Protein AF-0000000087420826 (afdb_homodimer)

Foldseek 3Di:
DQVQLVVQLVLLCQLVLLVVDDSVLSSLQSVQKGKDKDAAFDWPDAAFDDDQKKKAWSAAKKWWWAQDPPPGTDTLDIDGRSAMDDPVNQVPPDGHHTIIGGHHTTMIIIGGNVSQNVSCVVPVVSVVSNVVSVVVRVVVSVVVNVVVVVVVVVVVDDD/DLVQLVVQLVLLCQLVLLVVDDSVLSSLQSVQKGKDKDAAFDWPDAAQDFDQKKKAWSAAKKWWWAQDPPPGTDTLDIDGRSAMPDPVNQVPRDGHHTIIGGHHTTMIIIGGNVSQNVSCVVPVVSVVSNVVSVVVRVVVSVVVNVVVVVVVVVVVDDD

Nearest PDB structures (foldseek):
  3gyd-assembly1_A  TM=9.155E-01  e=2.285E-10  Methylobacillus flagellatus KT
  4cyd-assembly2_A  TM=8.814E-01  e=4.624E-10  Corynebacterium glutamicum
  2pqq-assembly1_D  TM=8.130E-01  e=1.606E-10  Streptomyces coelicolor A3(2)
  4cyd-assembly1_D  TM=8.774E-01  e=6.579E-10  Corynebacterium glutamicum
  3d0s-assembly1_B  TM=7.862E-01  e=1.787E-09  Mycobacterium tuberculosis

Radius of gyration: 20.63 Å; Cα contacts (8 Å, |Δi|>4): 659; chains: 2; bounding box: 59×61×41 Å

pLDDT: mean 89.77, std 10.67, range [42.19, 98.56]

Structure (mmCIF, N/CA/C/O backbone):
data_AF-0000000087420826-model_v1
#
loop_
_entity.id
_entity.type
_entity.pdbx_description
1 polymer 'Transcriptional activator FtrB'
#
loop_
_atom_site.group_PDB
_atom_site.id
_atom_site.type_symbol
_atom_site.label_atom_id
_atom_site.label_alt_id
_atom_site.label_comp_id
_atom_site.label_asym_id
_atom_site.label_entity_id
_atom_site.label_seq_id
_atom_site.pdbx_PDB_ins_code
_atom_site.Cartn_x
_atom_site.Cartn_y
_atom_site.Cartn_z
_atom_site.occupancy
_atom_site.B_iso_or_equiv
_atom_site.auth_seq_id
_atom_site.auth_comp_id
_atom_site.auth_asym_id
_atom_site.auth_atom_id
_atom_site.pdbx_PDB_model_num
ATOM 1 N N . MET A 1 1 ? 32.125 -0.023 -11.781 1 57.84 1 MET A N 1
ATOM 2 C CA . MET A 1 1 ? 30.781 -0.531 -11.961 1 57.84 1 MET A CA 1
ATOM 3 C C . MET A 1 1 ? 30.438 -1.579 -10.906 1 57.84 1 MET A C 1
ATOM 5 O O . MET A 1 1 ? 29.422 -1.478 -10.227 1 57.84 1 MET A O 1
ATOM 9 N N . ALA A 1 2 ? 31.422 -2.555 -10.828 1 63.84 2 ALA A N 1
ATOM 10 C CA . ALA A 1 2 ? 31.266 -3.619 -9.844 1 63.84 2 ALA A CA 1
ATOM 11 C C . ALA A 1 2 ? 31.359 -3.064 -8.422 1 63.84 2 ALA A C 1
ATOM 13 O O . ALA A 1 2 ? 30.578 -3.449 -7.547 1 63.84 2 ALA A O 1
ATOM 14 N N . ALA A 1 3 ? 32.25 -2.127 -8.227 1 71 3 ALA A N 1
ATOM 15 C CA . ALA A 1 3 ? 32.406 -1.553 -6.895 1 71 3 ALA A CA 1
ATOM 16 C C . ALA A 1 3 ? 31.203 -0.727 -6.48 1 71 3 ALA A C 1
ATOM 18 O O . ALA A 1 3 ? 30.781 -0.776 -5.324 1 71 3 ALA A O 1
ATOM 19 N N . GLN A 1 4 ? 30.641 0.02 -7.367 1 75.12 4 GLN A N 1
ATOM 20 C CA . GLN A 1 4 ? 29.469 0.831 -7.078 1 75.12 4 GLN A CA 1
ATOM 21 C C . GLN A 1 4 ? 28.266 -0.046 -6.746 1 75.12 4 GLN A C 1
ATOM 23 O O . GLN A 1 4 ? 27.484 0.278 -5.844 1 75.12 4 GLN A O 1
ATOM 28 N N . ASN A 1 5 ? 28.297 -1.146 -7.402 1 80.38 5 ASN A N 1
ATOM 29 C CA . ASN A 1 5 ? 27.188 -2.07 -7.164 1 80.38 5 ASN A CA 1
ATOM 30 C C . ASN A 1 5 ? 27.266 -2.682 -5.77 1 80.38 5 ASN A C 1
ATOM 32 O O . ASN A 1 5 ? 26.234 -2.848 -5.105 1 80.38 5 ASN A O 1
ATOM 36 N N . GLN A 1 6 ? 28.516 -2.934 -5.395 1 84.44 6 GLN A N 1
ATOM 37 C CA . GLN A 1 6 ? 28.688 -3.496 -4.059 1 84.44 6 GLN A CA 1
ATOM 38 C C . GLN A 1 6 ? 28.297 -2.482 -2.984 1 84.44 6 GLN A C 1
ATOM 40 O O . GLN A 1 6 ? 27.688 -2.84 -1.977 1 84.44 6 GLN A O 1
ATOM 45 N N . THR A 1 7 ? 28.734 -1.272 -3.297 1 91.44 7 THR A N 1
ATOM 46 C CA . THR A 1 7 ? 28.375 -0.227 -2.342 1 91.44 7 THR A CA 1
ATOM 47 C C . THR A 1 7 ? 26.859 -0.049 -2.268 1 91.44 7 THR A C 1
ATOM 49 O O . THR A 1 7 ? 26.297 0.05 -1.178 1 91.44 7 THR A O 1
ATOM 52 N N . ALA A 1 8 ? 26.25 -0.05 -3.432 1 94.12 8 ALA A N 1
ATOM 53 C CA . ALA A 1 8 ? 24.797 0.081 -3.459 1 94.12 8 ALA A CA 1
ATOM 54 C C . ALA A 1 8 ? 24.125 -1.086 -2.738 1 94.12 8 ALA A C 1
ATOM 56 O O . ALA A 1 8 ? 23.172 -0.892 -1.981 1 94.12 8 ALA A O 1
ATOM 57 N N . LEU A 1 9 ? 24.625 -2.254 -2.971 1 94.88 9 LEU A N 1
ATOM 58 C CA . LEU A 1 9 ? 24.078 -3.436 -2.311 1 94.88 9 LEU A CA 1
ATOM 59 C C . LEU A 1 9 ? 24.188 -3.309 -0.794 1 94.88 9 LEU A C 1
ATOM 61 O O . LEU A 1 9 ? 23.234 -3.578 -0.071 1 94.88 9 LEU A O 1
ATOM 65 N N . GLN A 1 10 ? 25.297 -2.912 -0.306 1 94.88 10 GLN A N 1
ATOM 66 C CA . GLN A 1 10 ? 25.531 -2.764 1.127 1 94.88 10 GLN A CA 1
ATOM 67 C C . GLN A 1 10 ? 24.609 -1.698 1.724 1 94.88 10 GLN A C 1
ATOM 69 O O . GLN A 1 10 ? 24.078 -1.876 2.82 1 94.88 10 GLN A O 1
ATOM 74 N N . LEU A 1 11 ? 24.438 -0.64 1.042 1 95.88 11 LEU A N 1
ATOM 75 C CA . LEU A 1 11 ? 23.578 0.442 1.522 1 95.88 11 LEU A CA 1
ATOM 76 C C . LEU A 1 11 ? 22.125 0.002 1.58 1 95.88 11 LEU A C 1
ATOM 78 O O . LEU A 1 11 ? 21.422 0.305 2.543 1 95.88 11 LEU A O 1
ATOM 82 N N . ILE A 1 12 ? 21.672 -0.699 0.544 1 95.75 12 ILE A N 1
ATOM 83 C CA . ILE A 1 12 ? 20.297 -1.201 0.544 1 95.75 12 ILE A CA 1
ATOM 84 C C . ILE A 1 12 ? 20.094 -2.143 1.729 1 95.75 12 ILE A C 1
ATOM 86 O O . ILE A 1 12 ? 19.094 -2.047 2.441 1 95.75 12 ILE A O 1
ATOM 90 N N . ARG A 1 13 ? 21.047 -2.984 1.974 1 93.88 13 ARG A N 1
ATOM 91 C CA . ARG A 1 13 ? 20.969 -3.914 3.098 1 93.88 13 ARG A CA 1
ATOM 92 C C . ARG A 1 13 ? 20.906 -3.166 4.426 1 93.88 13 ARG A C 1
ATOM 94 O O . ARG A 1 13 ? 20.188 -3.561 5.336 1 93.88 13 ARG A O 1
ATOM 101 N N . GLN A 1 14 ? 21.672 -2.123 4.508 1 93.31 14 GLN A N 1
ATOM 102 C CA . GLN A 1 14 ? 21.719 -1.309 5.715 1 93.31 14 GLN A CA 1
ATOM 103 C C . GLN A 1 14 ? 20.359 -0.704 6.02 1 93.31 14 GLN A C 1
ATOM 105 O O . GLN A 1 14 ? 19.984 -0.534 7.188 1 93.31 14 GLN A O 1
ATOM 110 N N . THR A 1 15 ? 19.562 -0.374 5.117 1 95.38 15 THR A N 1
ATOM 111 C CA . THR A 1 15 ? 18.266 0.258 5.301 1 95.38 15 THR A CA 1
ATOM 112 C C . THR A 1 15 ? 17.25 -0.735 5.875 1 95.38 15 THR A C 1
ATOM 114 O O . THR A 1 15 ? 16.266 -0.337 6.48 1 95.38 15 THR A O 1
ATOM 117 N N . GLY A 1 16 ? 17.438 -2.037 5.547 1 94.25 16 GLY A N 1
ATOM 118 C CA . GLY A 1 16 ? 16.516 -3.076 6 1 94.25 16 GLY A CA 1
ATOM 119 C C . GLY A 1 16 ? 15.266 -3.18 5.152 1 94.25 16 GLY A C 1
ATOM 120 O O . GLY A 1 16 ? 14.422 -4.047 5.387 1 94.25 16 GLY A O 1
ATOM 121 N N . PHE A 1 17 ? 15.102 -2.369 4.199 1 90.94 17 PHE A N 1
ATOM 122 C CA . PHE A 1 17 ? 13.875 -2.342 3.406 1 90.94 17 PHE A CA 1
ATOM 123 C C . PHE A 1 17 ? 13.703 -3.645 2.639 1 90.94 17 PHE A C 1
ATOM 125 O O . PHE A 1 17 ? 12.586 -4.16 2.529 1 90.94 17 PHE A O 1
ATOM 132 N N . LEU A 1 18 ? 14.781 -4.309 2.141 1 93.31 18 LEU A N 1
ATOM 133 C CA . LEU A 1 18 ? 14.719 -5.523 1.332 1 93.31 18 LEU A CA 1
ATOM 134 C C . LEU A 1 18 ? 15.453 -6.668 2.018 1 93.31 18 LEU A C 1
ATOM 136 O O . LEU A 1 18 ? 16.141 -7.453 1.36 1 93.31 18 LEU A O 1
ATOM 140 N N . ASP A 1 19 ? 15.219 -6.699 3.248 1 88.5 19 ASP A N 1
ATOM 141 C CA . ASP A 1 19 ? 15.945 -7.645 4.09 1 88.5 19 ASP A CA 1
ATOM 142 C C . ASP A 1 19 ? 15.609 -9.086 3.721 1 88.5 19 ASP A C 1
ATOM 144 O O . ASP A 1 19 ? 16.391 -10 3.996 1 88.5 19 ASP A O 1
ATOM 148 N N . ASP A 1 20 ? 14.555 -9.383 3.094 1 88 20 ASP A N 1
ATOM 149 C CA . ASP A 1 20 ? 14.109 -10.742 2.811 1 88 20 ASP A CA 1
ATOM 150 C C . ASP A 1 20 ? 14.695 -11.242 1.491 1 88 20 ASP A C 1
ATOM 152 O O . ASP A 1 20 ? 14.508 -12.406 1.128 1 88 20 ASP A O 1
ATOM 156 N N . LEU A 1 21 ? 15.398 -10.422 0.809 1 92.56 21 LEU A N 1
ATOM 157 C CA . LEU A 1 21 ? 16.016 -10.836 -0.451 1 92.56 21 LEU A CA 1
ATOM 158 C C . LEU A 1 21 ? 17.406 -11.406 -0.219 1 92.56 21 LEU A C 1
ATOM 160 O O . LEU A 1 21 ? 18.141 -10.93 0.653 1 92.56 21 LEU A O 1
ATOM 164 N N . SER A 1 22 ? 17.797 -12.367 -1.068 1 93.06 22 SER A N 1
ATOM 165 C CA . SER A 1 22 ? 19.141 -12.906 -1.039 1 93.06 22 SER A CA 1
ATOM 166 C C . SER A 1 22 ? 20.156 -11.883 -1.558 1 93.06 22 SER A C 1
ATOM 168 O O . SER A 1 22 ? 19.781 -10.906 -2.207 1 93.06 22 SER A O 1
ATOM 170 N N . ASP A 1 23 ? 21.406 -12.164 -1.33 1 91.38 23 ASP A N 1
ATOM 171 C CA . ASP A 1 23 ? 22.453 -11.281 -1.824 1 91.38 23 ASP A CA 1
ATOM 172 C C . ASP A 1 23 ? 22.469 -11.242 -3.352 1 91.38 23 ASP A C 1
ATOM 174 O O . ASP A 1 23 ? 22.734 -10.195 -3.949 1 91.38 23 ASP A O 1
ATOM 178 N N . GLU A 1 24 ? 22.188 -12.344 -3.9 1 93.88 24 GLU A N 1
ATOM 179 C CA . GLU A 1 24 ? 22.141 -12.406 -5.359 1 93.88 24 GLU A CA 1
ATOM 180 C C . GLU A 1 24 ? 21.016 -11.539 -5.918 1 93.88 24 GLU A C 1
ATOM 182 O O . GLU A 1 24 ? 21.219 -10.797 -6.883 1 93.88 24 GLU A O 1
ATOM 187 N N . GLU A 1 25 ? 19.891 -11.633 -5.301 1 94.38 25 GLU A N 1
ATOM 188 C CA . GLU A 1 25 ? 18.75 -10.828 -5.715 1 94.38 25 GLU A CA 1
ATOM 189 C C . GLU A 1 25 ? 19 -9.344 -5.477 1 94.38 25 GLU A C 1
ATOM 191 O O . GLU A 1 25 ? 18.703 -8.508 -6.332 1 94.38 25 GLU A O 1
ATOM 196 N N . LEU A 1 26 ? 19.562 -9.078 -4.344 1 95.25 26 LEU A N 1
ATOM 197 C CA . LEU A 1 26 ? 19.875 -7.691 -4.004 1 95.25 26 LEU A CA 1
ATOM 198 C C . LEU A 1 26 ? 20.906 -7.109 -4.965 1 95.25 26 LEU A C 1
ATOM 200 O O . LEU A 1 26 ? 20.844 -5.926 -5.305 1 95.25 26 LEU A O 1
ATOM 204 N N . ALA A 1 27 ? 21.812 -7.918 -5.348 1 95.44 27 ALA A N 1
ATOM 205 C CA . ALA A 1 27 ? 22.828 -7.48 -6.301 1 95.44 27 ALA A CA 1
ATOM 206 C C . ALA A 1 27 ? 22.188 -7.051 -7.617 1 95.44 27 ALA A C 1
ATOM 208 O O . ALA A 1 27 ? 22.625 -6.078 -8.234 1 95.44 27 ALA A O 1
ATOM 209 N N . LYS A 1 28 ? 21.172 -7.711 -8.07 1 96.69 28 LYS A N 1
ATOM 210 C CA . LYS A 1 28 ? 20.453 -7.352 -9.297 1 96.69 28 LYS A CA 1
ATOM 211 C C . LYS A 1 28 ? 19.797 -5.977 -9.172 1 96.69 28 LYS A C 1
ATOM 213 O O . LYS A 1 28 ? 19.812 -5.191 -10.117 1 96.69 28 LYS A O 1
ATOM 218 N N . ILE A 1 29 ? 19.25 -5.723 -8.016 1 96.75 29 ILE A N 1
ATOM 219 C CA . ILE A 1 29 ? 18.656 -4.414 -7.773 1 96.75 29 ILE A CA 1
ATOM 220 C C . ILE A 1 29 ? 19.75 -3.35 -7.699 1 96.75 29 ILE A C 1
ATOM 222 O O . ILE A 1 29 ? 19.609 -2.273 -8.289 1 96.75 29 ILE A O 1
ATOM 226 N N . ALA A 1 30 ? 20.797 -3.693 -6.992 1 97 30 ALA A N 1
ATOM 227 C CA . ALA A 1 30 ? 21.922 -2.771 -6.859 1 97 30 ALA A CA 1
ATOM 228 C C . ALA A 1 30 ? 22.484 -2.406 -8.227 1 97 30 ALA A C 1
ATOM 230 O O . ALA A 1 30 ? 22.906 -1.267 -8.453 1 97 30 ALA A O 1
ATOM 231 N N . ASP A 1 31 ? 22.438 -3.322 -9.117 1 96.62 31 ASP A N 1
ATOM 232 C CA . ASP A 1 31 ? 23.016 -3.141 -10.445 1 96.62 31 ASP A CA 1
ATOM 233 C C . ASP A 1 31 ? 22.266 -2.045 -11.211 1 96.62 31 ASP A C 1
ATOM 235 O O . ASP A 1 31 ? 22.844 -1.42 -12.109 1 96.62 31 ASP A O 1
ATOM 239 N N . ILE A 1 32 ? 21.109 -1.813 -10.898 1 96.06 32 ILE A N 1
ATOM 240 C CA . ILE A 1 32 ? 20.344 -0.815 -11.633 1 96.06 32 ILE A CA 1
ATOM 241 C C . ILE A 1 32 ? 20.141 0.422 -10.758 1 96.06 32 ILE A C 1
ATOM 243 O O . ILE A 1 32 ? 19.344 1.3 -11.094 1 96.06 32 ILE A O 1
ATOM 247 N N . SER A 1 33 ? 20.766 0.456 -9.609 1 96.94 33 SER A N 1
ATOM 248 C CA . SER A 1 33 ? 20.594 1.548 -8.656 1 96.94 33 SER A CA 1
ATOM 249 C C . SER A 1 33 ? 21.75 2.541 -8.742 1 96.94 33 SER A C 1
ATOM 251 O O . SER A 1 33 ? 22.828 2.215 -9.266 1 96.94 33 SER A O 1
ATOM 253 N N . GLU A 1 34 ? 21.516 3.686 -8.266 1 96.81 34 GLU A N 1
ATOM 254 C CA . GLU A 1 34 ? 22.531 4.723 -8.094 1 96.81 34 GLU A CA 1
ATOM 255 C C . GLU A 1 34 ? 22.516 5.285 -6.676 1 96.81 34 GLU A C 1
ATOM 257 O O . GLU A 1 34 ? 21.453 5.355 -6.047 1 96.81 34 GLU A O 1
ATOM 262 N N . ILE A 1 35 ? 23.688 5.656 -6.223 1 97.44 35 ILE A N 1
ATOM 263 C CA . ILE A 1 35 ? 23.797 6.324 -4.93 1 97.44 35 ILE A CA 1
ATOM 264 C C . ILE A 1 35 ? 23.844 7.836 -5.133 1 97.44 35 ILE A C 1
ATOM 266 O O . ILE A 1 35 ? 24.656 8.336 -5.918 1 97.44 35 ILE A O 1
ATOM 270 N N . GLN A 1 36 ? 23 8.523 -4.445 1 97.12 36 GLN A N 1
ATOM 271 C CA . GLN A 1 36 ? 22.953 9.977 -4.566 1 97.12 36 GLN A CA 1
ATOM 272 C C . GLN A 1 36 ? 23.109 10.641 -3.201 1 97.12 36 GLN A C 1
ATOM 274 O O . GLN A 1 36 ? 22.516 10.195 -2.215 1 97.12 36 GLN A O 1
ATOM 279 N N . GLN A 1 37 ? 23.938 11.609 -3.191 1 97.81 37 GLN A N 1
ATOM 280 C CA . GLN A 1 37 ? 24.016 12.516 -2.049 1 97.81 37 GLN A CA 1
ATOM 281 C C . GLN A 1 37 ? 23.281 13.82 -2.326 1 97.81 37 GLN A C 1
ATOM 283 O O . GLN A 1 37 ? 23.453 14.422 -3.389 1 97.81 37 GLN A O 1
ATOM 288 N N . GLN A 1 38 ? 22.422 14.148 -1.443 1 98.19 38 GLN A N 1
ATOM 289 C CA . GLN A 1 38 ? 21.641 15.367 -1.613 1 98.19 38 GLN A CA 1
ATOM 290 C C . GLN A 1 38 ? 21.812 16.312 -0.43 1 98.19 38 GLN A C 1
ATOM 292 O O . GLN A 1 38 ? 21.797 15.883 0.725 1 98.19 38 GLN A O 1
ATOM 297 N N . ASP A 1 39 ? 21.984 17.562 -0.734 1 98.25 39 ASP A N 1
ATOM 298 C CA . ASP A 1 39 ? 22.141 18.578 0.303 1 98.25 39 ASP A CA 1
ATOM 299 C C . ASP A 1 39 ? 20.781 18.984 0.879 1 98.25 39 ASP A C 1
ATOM 301 O O . ASP A 1 39 ? 19.766 18.922 0.185 1 98.25 39 ASP A O 1
ATOM 305 N N . ALA A 1 40 ? 20.891 19.375 2.135 1 98 40 ALA A N 1
ATOM 306 C CA . ALA A 1 40 ? 19.688 19.938 2.75 1 98 40 ALA A CA 1
ATOM 307 C C . ALA A 1 40 ? 19.109 21.047 1.888 1 98 40 ALA A C 1
ATOM 309 O O . ALA A 1 40 ? 19.844 21.859 1.332 1 98 40 ALA A O 1
ATOM 310 N N . GLY A 1 41 ? 17.797 20.984 1.758 1 97.81 41 GLY A N 1
ATOM 311 C CA . GLY A 1 41 ? 17.109 22.031 1.011 1 97.81 41 GLY A CA 1
ATOM 312 C C . GLY A 1 41 ? 16.828 21.641 -0.428 1 97.81 41 GLY A C 1
ATOM 313 O O . GLY A 1 41 ? 16.016 22.281 -1.096 1 97.81 41 GLY A O 1
ATOM 314 N N . THR A 1 42 ? 17.453 20.641 -0.883 1 97.88 42 THR A N 1
ATOM 315 C CA . THR A 1 42 ? 17.25 20.188 -2.254 1 97.88 42 THR A CA 1
ATOM 316 C C . THR A 1 42 ? 15.836 19.641 -2.434 1 97.88 42 THR A C 1
ATOM 318 O O . THR A 1 42 ? 15.359 18.875 -1.598 1 97.88 42 THR A O 1
ATOM 321 N N . VAL A 1 43 ? 15.18 20.094 -3.51 1 97.31 43 VAL A N 1
ATOM 322 C CA . VAL A 1 43 ? 13.898 19.516 -3.881 1 97.31 43 VAL A CA 1
ATOM 323 C C . VAL A 1 43 ? 14.125 18.266 -4.727 1 97.31 43 VAL A C 1
ATOM 325 O O . VAL A 1 43 ? 14.617 18.344 -5.852 1 97.31 43 VAL A O 1
ATOM 328 N N . LEU A 1 44 ? 13.781 17.156 -4.148 1 95.75 44 LEU A N 1
ATOM 329 C CA . LEU A 1 44 ? 13.992 15.883 -4.809 1 95.75 44 LEU A CA 1
ATOM 330 C C . LEU A 1 44 ? 12.992 15.68 -5.941 1 95.75 44 LEU A C 1
ATOM 332 O O . LEU A 1 44 ? 13.344 15.172 -7.004 1 95.75 44 LEU A O 1
ATOM 336 N N . PHE A 1 45 ? 11.766 16.031 -5.738 1 94.31 45 PHE A N 1
ATOM 337 C CA . PHE A 1 45 ? 10.695 15.992 -6.727 1 94.31 45 PHE A CA 1
ATOM 338 C C . PHE A 1 45 ? 9.594 16.984 -6.363 1 94.31 45 PHE A C 1
ATOM 340 O O . PHE A 1 45 ? 9.438 17.344 -5.191 1 94.31 45 PHE A O 1
ATOM 347 N N . GLN A 1 46 ? 8.805 17.391 -7.395 1 93.56 46 GLN A N 1
ATOM 348 C CA . GLN A 1 46 ? 7.734 18.359 -7.23 1 93.56 46 GLN A CA 1
ATOM 349 C C . GLN A 1 46 ? 6.363 17.703 -7.324 1 93.56 46 GLN A C 1
ATOM 351 O O . GLN A 1 46 ? 6.156 16.797 -8.133 1 93.56 46 GLN A O 1
ATOM 356 N N . GLU A 1 47 ? 5.535 18.203 -6.457 1 91.31 47 GLU A N 1
ATOM 357 C CA . GLU A 1 47 ? 4.148 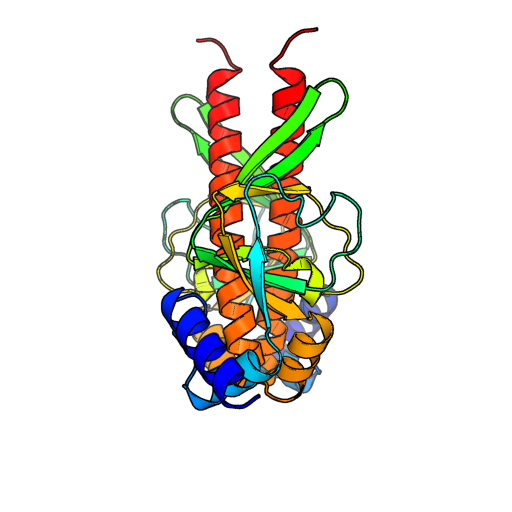17.75 -6.562 1 91.31 47 GLU A CA 1
ATOM 358 C C . GLU A 1 47 ? 3.615 17.938 -7.98 1 91.31 47 GLU A C 1
ATOM 360 O O . GLU A 1 47 ? 3.863 18.969 -8.609 1 91.31 47 GLU A O 1
ATOM 365 N N . GLY A 1 48 ? 2.922 16.922 -8.492 1 89.5 48 GLY A N 1
ATOM 366 C CA . GLY A 1 48 ? 2.277 17.016 -9.797 1 89.5 48 GLY A CA 1
ATOM 367 C C . GLY A 1 48 ? 3.193 16.656 -10.945 1 89.5 48 GLY A C 1
ATOM 368 O O . GLY A 1 48 ? 2.752 16.562 -12.094 1 89.5 48 GLY A O 1
ATOM 369 N N . THR A 1 49 ? 4.43 16.469 -10.688 1 88.5 49 THR A N 1
ATOM 370 C CA . THR A 1 49 ? 5.363 16.109 -11.742 1 88.5 49 THR A CA 1
ATOM 371 C C . THR A 1 49 ? 5.562 14.594 -11.805 1 88.5 49 THR A C 1
ATOM 373 O O . THR A 1 49 ? 5.141 13.867 -10.898 1 88.5 49 THR A O 1
ATOM 376 N N . VAL A 1 50 ? 6.086 14.211 -12.922 1 85.75 50 VAL A N 1
ATOM 377 C CA . VAL A 1 50 ? 6.383 12.789 -13.094 1 85.75 50 VAL A CA 1
ATOM 378 C C . VAL A 1 50 ? 7.734 12.469 -12.469 1 85.75 50 VAL A C 1
ATOM 380 O O . VAL A 1 50 ? 8.719 13.172 -12.703 1 85.75 50 VAL A O 1
ATOM 383 N N . CYS A 1 51 ? 7.684 11.602 -11.469 1 82.44 51 CYS A N 1
ATOM 384 C CA . CYS A 1 51 ? 8.914 11.047 -10.914 1 82.44 51 CYS A CA 1
ATOM 385 C C . CYS A 1 51 ? 9.18 9.648 -11.461 1 82.44 51 CYS A C 1
ATOM 387 O O . CYS A 1 51 ? 8.289 8.797 -11.453 1 82.44 51 CYS A O 1
ATOM 389 N N . VAL A 1 52 ? 10.445 9.383 -11.875 1 87.94 52 VAL A N 1
ATOM 390 C CA . VAL A 1 52 ? 10.719 8.141 -12.594 1 87.94 52 VAL A CA 1
ATOM 391 C C . VAL A 1 52 ? 11.555 7.211 -11.727 1 87.94 52 VAL A C 1
ATOM 393 O O . VAL A 1 52 ? 12.023 6.164 -12.188 1 87.94 52 VAL A O 1
ATOM 396 N N . SER A 1 53 ? 11.758 7.652 -10.453 1 92.94 53 SER A N 1
ATOM 397 C CA . SER A 1 53 ? 12.633 6.836 -9.625 1 92.94 53 SER A CA 1
ATOM 398 C C . SER A 1 53 ? 11.984 6.508 -8.281 1 92.94 53 SER A C 1
ATOM 400 O O . SER A 1 53 ? 11.18 7.289 -7.77 1 92.94 53 SER A O 1
ATOM 402 N N . LEU A 1 54 ? 12.297 5.359 -7.797 1 94.19 54 LEU A N 1
ATOM 403 C CA . LEU A 1 54 ? 12.109 5.012 -6.395 1 94.19 54 LEU A CA 1
ATOM 404 C C . LEU A 1 54 ? 13.336 5.383 -5.574 1 94.19 54 LEU A C 1
ATOM 406 O O . LEU A 1 54 ? 14.469 5.16 -6.012 1 94.19 54 LEU A O 1
ATOM 410 N N . PHE A 1 55 ? 13.125 5.91 -4.41 1 96.62 55 PHE A N 1
ATOM 411 C CA . PHE A 1 55 ? 14.211 6.277 -3.512 1 96.62 55 PHE A CA 1
ATOM 412 C C . PHE A 1 55 ? 14.141 5.473 -2.219 1 96.62 55 PHE A C 1
ATOM 414 O O . PHE A 1 55 ? 13.062 5.309 -1.643 1 96.62 55 PHE A O 1
ATOM 421 N N . ILE A 1 56 ? 15.234 4.984 -1.811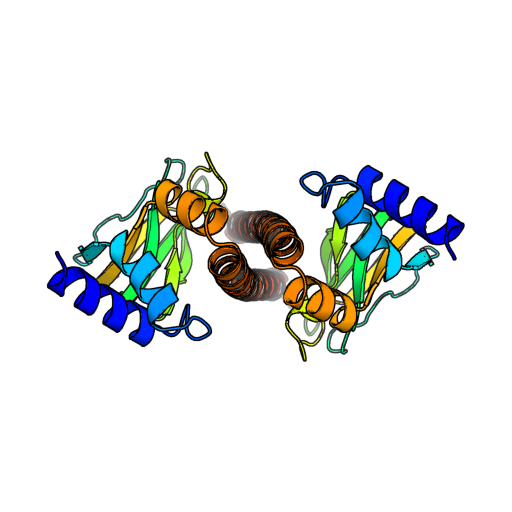 1 97.38 56 ILE A N 1
ATOM 422 C CA . ILE A 1 56 ? 15.398 4.453 -0.463 1 97.38 56 ILE A CA 1
ATOM 423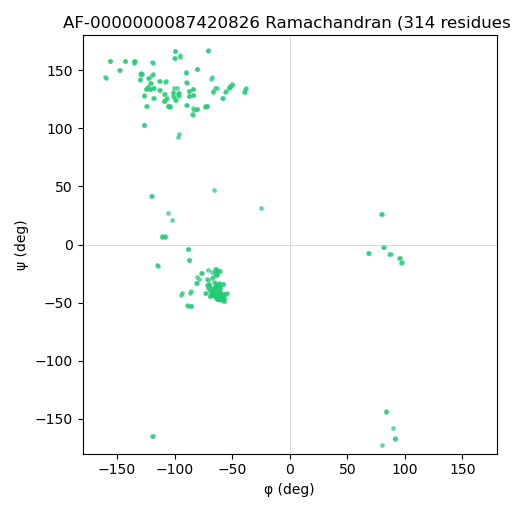 C C . ILE A 1 56 ? 16.297 5.383 0.352 1 97.38 56 ILE A C 1
ATOM 425 O O . ILE A 1 56 ? 17.438 5.645 -0.029 1 97.38 56 ILE A O 1
ATOM 429 N N . VAL A 1 57 ? 15.812 5.852 1.446 1 98.44 57 VAL A N 1
ATOM 430 C CA . VAL A 1 57 ? 16.594 6.758 2.279 1 98.44 57 VAL A CA 1
ATOM 431 C C . VAL A 1 57 ? 17.578 5.957 3.129 1 98.44 57 VAL A C 1
ATOM 433 O O . VAL A 1 57 ? 17.172 5.113 3.932 1 98.44 57 VAL A O 1
ATOM 436 N N . VAL A 1 58 ? 18.828 6.184 2.902 1 98.19 58 VAL A N 1
ATOM 437 C CA . VAL A 1 58 ? 19.875 5.512 3.674 1 98.19 58 VAL A CA 1
ATOM 438 C C . VAL A 1 58 ? 20.203 6.328 4.922 1 98.19 58 VAL A C 1
ATOM 440 O O . VAL A 1 58 ? 20.219 5.793 6.035 1 98.19 58 VAL A O 1
ATOM 443 N N . THR A 1 59 ? 20.484 7.539 4.766 1 98 59 THR A N 1
ATOM 444 C CA . THR A 1 59 ? 20.672 8.508 5.84 1 98 59 THR A CA 1
ATOM 445 C C . THR A 1 59 ? 19.953 9.82 5.512 1 98 59 THR A C 1
ATOM 447 O O . THR A 1 59 ? 19.719 10.125 4.34 1 98 59 THR A O 1
ATOM 450 N N . GLY A 1 60 ? 19.641 10.586 6.613 1 97.75 60 GLY A N 1
ATOM 451 C CA . GLY A 1 60 ? 18.969 11.867 6.438 1 97.75 60 GLY A CA 1
ATOM 452 C C . GLY A 1 60 ? 17.469 11.758 6.488 1 97.75 60 GLY A C 1
ATOM 453 O O . GLY A 1 60 ? 16.922 10.758 6.973 1 97.75 60 GLY A O 1
ATOM 454 N N . SER A 1 61 ? 16.844 12.836 6.059 1 98.25 61 SER A N 1
ATOM 455 C CA . SER A 1 61 ? 15.383 12.867 6.094 1 98.25 61 SER A CA 1
ATOM 456 C C . SER A 1 61 ? 14.82 13.703 4.953 1 98.25 61 SER A C 1
ATOM 458 O O . SER A 1 61 ? 15.5 14.578 4.422 1 98.25 61 SER A O 1
ATOM 460 N N . VAL A 1 62 ? 13.68 13.344 4.535 1 98.12 62 VAL A N 1
ATOM 461 C CA . VAL A 1 62 ? 12.984 14.008 3.436 1 98.12 62 VAL A CA 1
ATOM 462 C C . VAL A 1 62 ? 11.586 14.422 3.891 1 98.12 62 VAL A C 1
ATOM 464 O O . VAL A 1 62 ? 10.836 13.617 4.441 1 98.12 62 VAL A O 1
ATOM 467 N N . ALA A 1 63 ? 11.281 15.641 3.684 1 97.69 63 ALA A N 1
ATOM 468 C CA . ALA A 1 63 ? 9.938 16.141 3.969 1 97.69 63 ALA A CA 1
ATOM 469 C C . ALA A 1 63 ? 9.008 15.938 2.771 1 97.69 63 ALA A C 1
ATOM 471 O O . ALA A 1 63 ? 9.406 16.172 1.627 1 97.69 63 ALA A O 1
ATOM 472 N N . LEU A 1 64 ? 7.883 15.422 3.02 1 96.06 64 LEU A N 1
ATOM 473 C CA . LEU A 1 64 ? 6.812 15.375 2.029 1 96.06 64 LEU A CA 1
ATOM 474 C C . LEU A 1 64 ? 5.746 16.422 2.33 1 96.06 64 LEU A C 1
ATOM 476 O O . LEU A 1 64 ? 5.113 16.391 3.387 1 96.06 64 LEU A O 1
ATOM 480 N N . ASP A 1 65 ? 5.609 17.312 1.368 1 95.75 65 ASP A N 1
ATOM 481 C CA . ASP A 1 65 ? 4.656 18.406 1.531 1 95.75 65 ASP A CA 1
ATOM 482 C C . ASP A 1 65 ? 3.627 18.422 0.402 1 95.75 65 ASP A C 1
ATOM 484 O O . ASP A 1 65 ? 3.963 18.141 -0.753 1 95.75 65 ASP A O 1
ATOM 488 N N . MET A 1 66 ? 2.455 18.75 0.767 1 94.12 66 MET A N 1
ATOM 489 C CA . MET A 1 66 ? 1.394 18.922 -0.223 1 94.12 66 MET A CA 1
ATOM 490 C C . MET A 1 66 ? 0.858 20.344 -0.215 1 94.12 66 MET A C 1
ATOM 492 O O . MET A 1 66 ? 0.735 20.969 0.845 1 94.12 66 MET A O 1
ATOM 496 N N . HIS A 1 67 ? 0.484 20.781 -1.382 1 91.44 67 HIS A N 1
ATOM 497 C CA . HIS A 1 67 ? -0.057 22.125 -1.504 1 91.44 67 HIS A CA 1
ATOM 498 C C . HIS A 1 67 ? -1.548 22.156 -1.187 1 91.44 67 HIS A C 1
ATOM 500 O O . HIS A 1 67 ? -2.314 21.344 -1.718 1 91.44 67 HIS A O 1
ATOM 506 N N . VAL A 1 68 ? -1.897 23.031 -0.327 1 86.56 68 VAL A N 1
ATOM 507 C CA . VAL A 1 68 ? -3.297 23.266 0.01 1 86.56 68 VAL A CA 1
ATOM 508 C C . VAL A 1 68 ? -3.678 24.703 -0.34 1 86.56 68 VAL A C 1
ATOM 510 O O . VAL A 1 68 ? -3.01 25.656 0.085 1 86.56 68 VAL A O 1
ATOM 513 N N . PRO A 1 69 ? -4.684 24.859 -1.092 1 82.94 69 PRO A N 1
ATOM 514 C CA . PRO A 1 69 ? -5.09 26.219 -1.434 1 82.94 69 PRO A CA 1
ATOM 515 C C . PRO A 1 69 ? -5.215 27.125 -0.208 1 82.94 69 PRO A C 1
ATOM 517 O O . PRO A 1 69 ? -5.734 26.703 0.827 1 82.94 69 PRO A O 1
ATOM 520 N N . ARG A 1 70 ? -4.742 28.344 -0.322 1 80.75 70 ARG A N 1
ATOM 521 C CA . ARG A 1 70 ? -4.801 29.422 0.657 1 80.75 70 ARG A CA 1
ATOM 522 C C . ARG A 1 70 ? -3.93 29.109 1.869 1 80.75 70 ARG A C 1
ATOM 524 O O . ARG A 1 70 ? -3.76 29.969 2.75 1 80.75 70 ARG A O 1
ATOM 531 N N . ARG A 1 71 ? -3.338 27.922 2.041 1 83.62 71 ARG A N 1
ATOM 532 C CA . ARG A 1 71 ? -2.529 27.547 3.199 1 83.62 71 ARG A CA 1
ATOM 533 C C . ARG A 1 71 ? -1.076 27.312 2.799 1 83.62 71 ARG A C 1
ATOM 535 O O . ARG A 1 71 ? -0.187 27.297 3.652 1 83.62 71 ARG A O 1
ATOM 542 N N . GLY A 1 72 ? -1.002 27.125 1.479 1 88.56 72 GLY A N 1
ATOM 543 C CA . GLY A 1 72 ? 0.351 26.859 1.018 1 88.56 72 GLY A CA 1
ATOM 544 C C . GLY A 1 72 ? 0.752 25.406 1.165 1 88.56 72 GLY A C 1
ATOM 545 O O . GLY A 1 72 ? -0.052 24.5 0.913 1 88.56 72 GLY A O 1
ATOM 546 N N . GLN A 1 73 ? 2.068 25.203 1.521 1 89.81 73 GLN A N 1
ATOM 547 C CA . GLN A 1 73 ? 2.594 23.844 1.656 1 89.81 73 GLN A CA 1
ATOM 548 C C . GLN A 1 73 ? 2.371 23.312 3.066 1 89.81 73 GLN A C 1
ATOM 550 O O . GLN A 1 73 ? 2.729 23.969 4.051 1 89.81 73 GLN A O 1
ATOM 555 N N . ILE A 1 74 ? 1.788 22.172 3.131 1 90.94 74 ILE A N 1
ATOM 556 C CA . ILE A 1 74 ? 1.572 21.5 4.414 1 90.94 74 ILE A CA 1
ATOM 557 C C . ILE A 1 74 ? 2.416 20.234 4.484 1 90.94 74 ILE A C 1
ATOM 559 O O . ILE A 1 74 ? 2.391 19.406 3.568 1 90.94 74 ILE A O 1
ATOM 563 N N . ARG A 1 75 ? 3.131 20.078 5.688 1 93.06 75 ARG A N 1
ATOM 564 C CA . ARG A 1 75 ? 3.934 18.875 5.902 1 93.06 75 ARG A CA 1
ATOM 565 C C . ARG A 1 75 ? 3.045 17.672 6.184 1 93.06 75 ARG A C 1
ATOM 567 O O . ARG A 1 75 ? 2.307 17.656 7.168 1 93.06 75 ARG A O 1
ATOM 574 N N . ILE A 1 76 ? 3.139 16.75 5.391 1 91 76 ILE A N 1
ATOM 575 C CA . ILE A 1 76 ? 2.322 15.547 5.527 1 91 76 ILE A CA 1
ATOM 576 C C . ILE A 1 76 ? 3.098 14.477 6.297 1 91 76 ILE A C 1
ATOM 578 O O . ILE A 1 76 ? 2.529 13.766 7.133 1 91 76 ILE A O 1
ATOM 582 N N . LEU A 1 77 ? 4.324 14.336 5.965 1 93.25 77 LEU A N 1
ATOM 583 C CA . LEU A 1 77 ? 5.148 13.258 6.508 1 93.25 77 LEU A CA 1
ATOM 584 C C . LEU A 1 77 ? 6.633 13.586 6.371 1 93.25 77 LEU A C 1
ATOM 586 O O . LEU A 1 77 ? 7.027 14.32 5.461 1 93.25 77 LEU A O 1
ATOM 590 N N . THR A 1 78 ? 7.352 13.211 7.328 1 96.56 78 THR A N 1
ATOM 591 C CA . THR A 1 78 ? 8.805 13.172 7.188 1 96.56 78 THR A CA 1
ATOM 592 C C . THR A 1 78 ? 9.305 11.734 7.07 1 96.56 78 THR A C 1
ATOM 594 O O . THR A 1 78 ? 8.977 10.891 7.902 1 96.56 78 THR A O 1
ATOM 597 N N . VAL A 1 79 ? 10.023 11.5 6.051 1 96.94 79 VAL A N 1
ATOM 598 C CA . VAL A 1 79 ? 10.539 10.172 5.762 1 96.94 79 VAL A CA 1
ATOM 599 C C . VAL A 1 79 ? 12.008 10.086 6.168 1 96.94 79 VAL A C 1
ATOM 601 O O . VAL A 1 79 ? 12.805 10.953 5.812 1 96.94 79 VAL A O 1
ATOM 604 N N . GLY A 1 80 ? 12.32 9.039 6.895 1 97.56 80 GLY A N 1
ATOM 605 C CA . GLY A 1 80 ? 13.688 8.898 7.367 1 97.56 80 GLY A CA 1
ATOM 606 C C . GLY A 1 80 ? 14.359 7.637 6.871 1 97.56 80 GLY A C 1
ATOM 607 O O . GLY A 1 80 ? 13.867 6.984 5.949 1 97.56 80 GLY A O 1
ATOM 608 N N . ALA A 1 81 ? 15.484 7.32 7.535 1 96.94 81 ALA A N 1
ATOM 609 C CA . ALA A 1 81 ? 16.312 6.18 7.145 1 96.94 81 ALA A CA 1
ATOM 610 C C . ALA A 1 81 ? 15.5 4.891 7.125 1 96.94 81 ALA A C 1
ATOM 612 O O . ALA A 1 81 ? 14.719 4.625 8.047 1 96.94 81 ALA A O 1
ATOM 613 N N . GLY A 1 82 ? 15.656 4.137 5.988 1 96.44 82 GLY A N 1
ATOM 614 C CA . GLY A 1 82 ? 15.008 2.844 5.867 1 96.44 82 GLY A CA 1
ATOM 615 C C . GLY A 1 82 ? 13.68 2.914 5.133 1 96.44 82 GLY A C 1
ATOM 616 O O . GLY A 1 82 ? 13.117 1.885 4.754 1 96.44 82 GLY A O 1
ATOM 617 N N . GLU A 1 83 ? 13.211 4.09 4.926 1 96.5 83 GLU A N 1
ATOM 618 C CA . GLU A 1 83 ? 11.914 4.27 4.281 1 96.5 83 GLU A CA 1
ATOM 619 C C . GLU A 1 83 ? 12.07 4.602 2.801 1 96.5 83 GLU A C 1
ATOM 621 O O . GLU A 1 83 ? 13.18 4.859 2.332 1 96.5 83 GLU A O 1
ATOM 626 N N . ILE A 1 84 ? 10.945 4.504 2.1 1 95.69 84 ILE A N 1
ATOM 627 C CA . ILE A 1 84 ? 11.023 4.664 0.653 1 95.69 84 ILE A CA 1
ATOM 628 C C . ILE A 1 84 ? 10.164 5.852 0.222 1 95.69 84 ILE A C 1
ATOM 630 O O . ILE A 1 84 ? 9.25 6.262 0.947 1 95.69 84 ILE A O 1
ATOM 634 N N . LEU A 1 85 ? 10.516 6.426 -0.982 1 94.25 85 LEU A N 1
ATOM 635 C CA . LEU A 1 85 ? 9.766 7.473 -1.67 1 94.25 85 LEU A CA 1
ATOM 636 C C . LEU A 1 85 ? 9.641 7.164 -3.158 1 94.25 85 LEU A C 1
ATOM 638 O O . LEU A 1 85 ? 10.438 6.398 -3.707 1 94.25 85 LEU A O 1
ATOM 642 N N . GLY A 1 86 ? 8.703 7.723 -3.74 1 89.81 86 GLY A N 1
ATOM 643 C CA . GLY A 1 86 ? 8.578 7.633 -5.188 1 89.81 86 GLY A CA 1
ATOM 644 C C . GLY A 1 86 ? 7.969 6.324 -5.652 1 89.81 86 GLY A C 1
ATOM 645 O O . GLY A 1 86 ? 8.289 5.84 -6.738 1 89.81 86 GLY A O 1
ATOM 646 N N . TRP A 1 87 ? 7.227 5.734 -4.879 1 82 87 TRP A N 1
ATOM 647 C CA . TRP A 1 87 ? 6.664 4.426 -5.203 1 82 87 TRP A CA 1
ATOM 648 C C . TRP A 1 87 ? 5.754 4.516 -6.426 1 82 87 TRP A C 1
ATOM 650 O O . TRP A 1 87 ? 5.574 3.531 -7.148 1 82 87 TRP A O 1
ATOM 660 N N . SER A 1 88 ? 5.234 5.641 -6.613 1 76.81 88 SER A N 1
ATOM 661 C CA . SER A 1 88 ? 4.355 5.824 -7.766 1 76.81 88 SER A CA 1
ATOM 662 C C . SER A 1 88 ? 5.102 5.566 -9.07 1 76.81 88 SER A C 1
ATOM 664 O O . SER A 1 88 ? 4.48 5.277 -10.102 1 76.81 88 SER A O 1
ATOM 666 N N . ALA A 1 89 ? 6.383 5.68 -9.055 1 72 89 ALA A N 1
ATOM 667 C CA . ALA A 1 89 ? 7.207 5.473 -10.25 1 72 89 ALA A CA 1
ATOM 668 C C . ALA A 1 89 ? 7.113 4.031 -10.742 1 72 89 ALA A C 1
ATOM 670 O O . ALA A 1 89 ? 7.406 3.746 -11.898 1 72 89 ALA A O 1
ATOM 671 N N . LEU A 1 90 ? 6.746 3.105 -9.828 1 74.06 90 LEU A N 1
ATOM 672 C CA . LEU A 1 90 ? 6.672 1.692 -10.188 1 74.06 90 LEU A CA 1
ATOM 673 C C . LEU A 1 90 ? 5.391 1.393 -10.953 1 74.06 90 LEU A C 1
ATOM 675 O O . LEU A 1 90 ? 5.297 0.371 -11.633 1 74.06 90 LEU A O 1
ATOM 679 N N . TRP A 1 91 ? 4.402 2.098 -10.688 1 69.19 91 TRP A N 1
ATOM 680 C CA . TRP A 1 91 ? 3.094 1.75 -11.234 1 69.19 91 TRP A CA 1
ATOM 681 C C . TRP A 1 91 ? 2.746 2.637 -12.422 1 69.19 91 TRP A C 1
ATOM 683 O O . TRP A 1 91 ? 1.666 2.514 -13 1 69.19 91 TRP A O 1
ATOM 693 N N . GLY A 1 92 ? 3.803 3.232 -13.031 1 58.66 92 GLY A N 1
ATOM 694 C CA . GLY A 1 92 ? 3.582 4.051 -14.219 1 58.66 92 GLY A CA 1
ATOM 695 C C . GLY A 1 92 ? 3.086 5.445 -13.891 1 58.66 92 GLY A C 1
ATOM 696 O O . GLY A 1 92 ? 2.857 5.773 -12.727 1 58.66 92 GLY A O 1
ATOM 697 N N . SER A 1 93 ? 2.689 6.266 -14.93 1 57.44 93 SER A N 1
ATOM 698 C CA . SER A 1 93 ? 2.305 7.629 -15.281 1 57.44 93 SER A CA 1
ATOM 699 C C . SER A 1 93 ? 1.758 8.375 -14.07 1 57.44 93 SER A C 1
ATOM 701 O O . SER A 1 93 ? 1.005 9.344 -14.219 1 57.44 93 SER A O 1
ATOM 703 N N . GLN A 1 94 ? 2.342 7.945 -12.898 1 68.62 94 GLN A N 1
ATOM 704 C CA . GLN A 1 94 ? 1.639 8.68 -11.852 1 68.62 94 GLN A CA 1
ATOM 705 C C . GLN A 1 94 ? 2.426 9.914 -11.422 1 68.62 94 GLN A C 1
ATOM 707 O O . GLN A 1 94 ? 3.658 9.914 -11.445 1 68.62 94 GLN A O 1
ATOM 712 N N . ARG A 1 95 ? 1.738 10.969 -11.406 1 83.44 95 ARG A N 1
ATOM 713 C CA . ARG A 1 95 ? 2.246 12.234 -10.883 1 83.44 95 ARG A CA 1
ATOM 714 C C . ARG A 1 95 ? 2.43 12.164 -9.367 1 83.44 95 ARG A C 1
ATOM 716 O O . ARG A 1 95 ? 1.687 11.469 -8.68 1 83.44 95 ARG A O 1
ATOM 723 N N . MET A 1 96 ? 3.52 12.828 -8.953 1 88.69 96 MET A N 1
ATOM 724 C CA . MET A 1 96 ? 3.793 12.875 -7.52 1 88.69 96 MET A CA 1
ATOM 725 C C . MET A 1 96 ? 2.686 13.617 -6.781 1 88.69 96 MET A C 1
ATOM 727 O O . MET A 1 96 ? 2.238 14.68 -7.227 1 88.69 96 MET A O 1
ATOM 731 N N . THR A 1 97 ? 2.273 13.039 -5.707 1 87.44 97 THR A N 1
ATOM 732 C CA . THR A 1 97 ? 1.161 13.625 -4.965 1 87.44 97 THR A CA 1
ATOM 733 C C . THR A 1 97 ? 1.662 14.664 -3.967 1 87.44 97 THR A C 1
ATOM 735 O O . THR A 1 97 ? 0.872 15.43 -3.41 1 87.44 97 THR A O 1
ATOM 738 N N . ALA A 1 98 ? 2.994 14.648 -3.748 1 91.88 98 ALA A N 1
ATOM 739 C CA . ALA A 1 98 ? 3.619 15.555 -2.785 1 91.88 98 ALA A CA 1
ATOM 740 C C . ALA A 1 98 ? 4.98 16.031 -3.281 1 91.88 98 ALA A C 1
ATOM 742 O O . ALA A 1 98 ? 5.566 15.422 -4.184 1 91.88 98 ALA A O 1
ATOM 743 N N . MET A 1 99 ? 5.375 17.141 -2.732 1 95.19 99 MET A N 1
ATOM 744 C CA . MET A 1 99 ? 6.75 17.594 -2.92 1 95.19 99 MET A CA 1
ATOM 745 C C . MET A 1 99 ? 7.684 16.938 -1.908 1 95.19 99 MET A C 1
ATOM 747 O O . MET A 1 99 ? 7.336 16.797 -0.734 1 95.19 99 MET A O 1
ATOM 751 N N . GLY A 1 100 ? 8.766 16.469 -2.355 1 96.5 100 GLY A N 1
ATOM 752 C CA . GLY A 1 100 ? 9.797 15.922 -1.482 1 96.5 100 GLY A CA 1
ATOM 753 C C . GLY A 1 100 ? 11 16.844 -1.351 1 96.5 100 GLY A C 1
ATOM 754 O O . GLY A 1 100 ? 11.672 17.141 -2.342 1 96.5 100 GLY A O 1
ATOM 755 N N . THR A 1 101 ? 11.305 17.297 -0.164 1 98 101 THR A N 1
ATOM 756 C CA . THR A 1 101 ? 12.43 18.188 0.097 1 98 101 THR A CA 1
ATOM 757 C C . THR A 1 101 ? 13.391 17.562 1.108 1 98 101 THR A C 1
ATOM 759 O O . THR A 1 101 ? 12.969 17.094 2.164 1 98 101 THR A O 1
ATOM 762 N N . ILE A 1 102 ? 14.688 17.656 0.759 1 98.56 102 ILE A N 1
ATOM 763 C CA . ILE A 1 102 ? 15.703 17.141 1.677 1 98.56 102 ILE A CA 1
ATOM 764 C C . ILE A 1 102 ? 15.805 18.062 2.893 1 98.56 102 ILE A C 1
ATOM 766 O O . ILE A 1 102 ? 16.078 19.266 2.756 1 98.56 102 ILE A O 1
ATOM 770 N N . LEU A 1 103 ? 15.539 17.531 4.062 1 97.75 103 LEU A N 1
ATOM 771 C CA . LEU A 1 103 ? 15.617 18.328 5.281 1 97.75 103 LEU A CA 1
ATOM 772 C C . LEU A 1 103 ? 17.047 18.344 5.832 1 97.75 103 LEU A C 1
ATOM 774 O O . LEU A 1 103 ? 17.562 19.406 6.184 1 97.75 103 LEU A O 1
ATOM 778 N N . ASP A 1 104 ? 17.578 17.141 5.996 1 96.19 104 ASP A N 1
ATOM 779 C CA . ASP A 1 104 ? 18.969 16.906 6.371 1 96.19 104 ASP A CA 1
ATOM 780 C C . ASP A 1 104 ? 19.734 16.234 5.242 1 96.19 104 ASP A C 1
ATOM 782 O O . ASP A 1 104 ? 19.188 15.367 4.547 1 96.19 104 ASP A O 1
ATOM 786 N N . ALA A 1 105 ? 20.969 16.719 5.129 1 96.44 105 ALA A N 1
ATOM 787 C CA . ALA A 1 105 ? 21.781 16.047 4.105 1 96.44 105 ALA A CA 1
ATOM 788 C C . ALA A 1 105 ? 21.516 14.539 4.105 1 96.44 105 ALA A C 1
ATOM 790 O O . ALA A 1 105 ? 21.438 13.922 5.168 1 96.44 105 ALA A O 1
ATOM 791 N N . ALA A 1 106 ? 21.266 14.031 2.875 1 98 106 ALA A N 1
ATOM 792 C CA . ALA A 1 106 ? 20.766 12.664 2.793 1 98 106 ALA A CA 1
ATOM 793 C C . ALA A 1 106 ? 21.578 11.844 1.793 1 98 106 ALA A C 1
ATOM 795 O O . ALA A 1 106 ? 22.062 12.375 0.793 1 98 106 ALA A O 1
ATOM 796 N N . THR A 1 107 ? 21.797 10.609 2.117 1 98.25 107 THR A N 1
ATOM 797 C CA . THR A 1 107 ? 22.219 9.586 1.168 1 98.25 107 THR A CA 1
ATOM 798 C C . THR A 1 107 ? 21.031 8.734 0.727 1 98.25 107 THR A C 1
ATOM 800 O O . THR A 1 107 ? 20.297 8.195 1.562 1 98.25 107 THR A O 1
ATOM 803 N N . LEU A 1 108 ? 20.812 8.672 -0.601 1 98 108 LEU A N 1
ATOM 804 C CA . LEU A 1 108 ? 19.703 7.918 -1.166 1 98 108 LEU A CA 1
ATOM 805 C C . LEU A 1 108 ? 20.219 6.836 -2.117 1 98 108 LEU A C 1
ATOM 807 O O . LEU A 1 108 ? 21.172 7.055 -2.854 1 98 108 LEU A O 1
ATOM 811 N N . VAL A 1 109 ? 19.609 5.688 -2.035 1 97.62 109 VAL A N 1
ATOM 812 C CA . VAL A 1 109 ? 19.688 4.758 -3.16 1 97.62 109 VAL A CA 1
ATOM 813 C C . VAL A 1 109 ? 18.531 5.027 -4.125 1 97.62 109 VAL A C 1
ATOM 815 O O . VAL A 1 109 ? 17.359 4.969 -3.734 1 97.62 109 VAL A O 1
ATOM 818 N N . THR A 1 110 ? 18.859 5.344 -5.32 1 96.56 110 THR A N 1
ATOM 819 C CA . THR A 1 110 ? 17.875 5.695 -6.348 1 96.56 110 THR A CA 1
ATOM 820 C C . THR A 1 110 ? 17.781 4.59 -7.395 1 96.56 110 THR A C 1
ATOM 822 O O . THR A 1 110 ? 18.781 4.148 -7.938 1 96.56 110 THR A O 1
ATOM 825 N N . ILE A 1 111 ? 16.547 4.184 -7.648 1 95.5 111 ILE A N 1
ATOM 826 C CA . ILE A 1 111 ? 16.297 3.113 -8.609 1 95.5 111 ILE A CA 1
ATOM 827 C C . ILE A 1 111 ? 15.32 3.596 -9.68 1 95.5 111 ILE A C 1
ATOM 829 O O . ILE A 1 111 ? 14.188 3.959 -9.367 1 95.5 111 ILE A O 1
ATOM 833 N N . PRO A 1 112 ? 15.766 3.6 -10.938 1 94.38 112 PRO A N 1
ATOM 834 C CA . PRO A 1 112 ? 14.789 3.936 -11.977 1 94.38 112 PRO A CA 1
ATOM 835 C C . PRO A 1 112 ? 13.594 2.994 -11.984 1 94.38 112 PRO A C 1
ATOM 837 O O . PRO A 1 112 ? 13.758 1.773 -12.039 1 94.38 112 PRO A O 1
ATOM 840 N N . GLY A 1 113 ? 1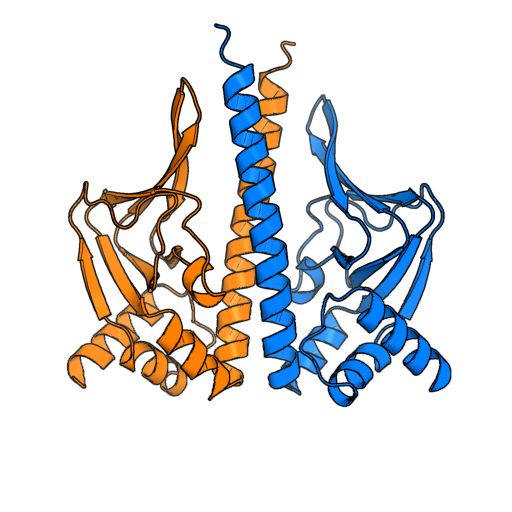2.422 3.578 -11.914 1 92.44 113 GLY A N 1
ATOM 841 C CA . GLY A 1 113 ? 11.195 2.809 -11.797 1 92.44 113 GLY A CA 1
ATOM 842 C C . GLY A 1 113 ? 11.008 1.815 -12.93 1 92.44 113 GLY A C 1
ATOM 843 O O . GLY A 1 113 ? 10.633 0.664 -12.695 1 92.44 113 GLY A O 1
ATOM 844 N N . GLN A 1 114 ? 11.227 2.242 -14.141 1 91.5 114 GLN A N 1
ATOM 845 C CA . GLN A 1 114 ? 11.062 1.373 -15.297 1 91.5 114 GLN A CA 1
ATOM 846 C C . GLN A 1 114 ? 12.008 0.176 -15.227 1 91.5 114 GLN A C 1
ATOM 848 O O . GLN A 1 114 ? 11.609 -0.953 -15.523 1 91.5 114 GLN A O 1
ATOM 853 N N . ARG A 1 115 ? 13.234 0.411 -14.828 1 94.38 115 ARG A N 1
ATOM 854 C CA . ARG A 1 115 ? 14.203 -0.668 -14.719 1 94.38 115 ARG A CA 1
ATOM 855 C C . ARG A 1 115 ? 13.82 -1.643 -13.609 1 94.38 115 ARG A C 1
ATOM 857 O O . ARG A 1 115 ? 13.992 -2.855 -13.758 1 94.38 115 ARG A O 1
ATOM 864 N N . LEU A 1 116 ? 13.383 -1.069 -12.5 1 94.69 116 LEU A N 1
ATOM 865 C CA . LEU A 1 116 ? 12.93 -1.928 -11.414 1 94.69 116 LEU A CA 1
ATOM 866 C C . LEU A 1 116 ? 11.75 -2.789 -11.852 1 94.69 116 LEU A C 1
ATOM 868 O O . LEU A 1 116 ? 11.703 -3.984 -11.555 1 94.69 116 LEU A O 1
ATOM 872 N N . GLN A 1 117 ? 10.828 -2.166 -12.531 1 92.5 117 GLN A N 1
ATOM 873 C CA . GLN A 1 117 ? 9.68 -2.914 -13.039 1 92.5 117 GLN A CA 1
ATOM 874 C C . GLN A 1 117 ? 10.125 -4.035 -13.969 1 92.5 117 GLN A C 1
ATOM 876 O O . GLN A 1 117 ? 9.625 -5.156 -13.891 1 92.5 117 GLN A O 1
ATOM 881 N N . GLU A 1 118 ? 11.016 -3.75 -14.859 1 95.06 118 GLU A N 1
ATOM 882 C CA . GLU A 1 118 ? 11.547 -4.75 -15.781 1 95.06 118 GLU A CA 1
ATOM 883 C C . GLU A 1 118 ? 12.211 -5.898 -15.023 1 95.06 118 GLU A C 1
ATOM 885 O O . GLU A 1 118 ? 12.039 -7.066 -15.383 1 95.06 118 GLU A O 1
ATOM 890 N N . LEU A 1 119 ? 12.945 -5.52 -14.055 1 96.19 119 LEU A N 1
ATOM 891 C CA . LEU A 1 119 ? 13.602 -6.535 -13.234 1 96.19 119 LEU A CA 1
ATOM 892 C C . LEU A 1 119 ? 12.562 -7.418 -12.539 1 96.19 119 LEU A C 1
ATOM 894 O O . LEU A 1 119 ? 12.703 -8.641 -12.523 1 96.19 119 LEU A O 1
ATOM 898 N N . CYS A 1 120 ? 11.547 -6.832 -11.953 1 94.88 120 CYS A N 1
ATOM 899 C CA . CYS A 1 120 ? 10.477 -7.566 -11.289 1 94.88 120 CYS A CA 1
ATOM 900 C C . CYS A 1 120 ? 9.742 -8.469 -12.273 1 94.88 120 CYS A C 1
ATOM 902 O O . CYS A 1 120 ? 9.344 -9.586 -11.93 1 94.88 120 CYS A O 1
ATOM 904 N N . ASP A 1 121 ? 9.602 -8.016 -13.453 1 94.06 121 ASP A N 1
ATOM 905 C CA . ASP A 1 121 ? 8.938 -8.797 -14.5 1 94.06 121 ASP A CA 1
ATOM 906 C C . ASP A 1 121 ? 9.797 -9.984 -14.922 1 94.06 121 ASP A C 1
ATOM 908 O O . ASP A 1 121 ? 9.273 -11.047 -15.258 1 94.06 121 ASP A O 1
ATOM 912 N N . ALA A 1 122 ? 11.055 -9.812 -14.922 1 95.94 122 ALA A N 1
ATOM 913 C CA . ALA A 1 122 ? 11.984 -10.859 -15.344 1 95.94 122 ALA A CA 1
ATOM 914 C C . ALA A 1 122 ? 12.219 -11.859 -14.227 1 95.94 122 ALA A C 1
ATOM 916 O O . ALA A 1 122 ? 12.516 -13.031 -14.484 1 95.94 122 ALA A O 1
ATOM 917 N N . ASP A 1 123 ? 12.18 -11.375 -13.062 1 96.38 123 ASP A N 1
ATOM 918 C CA . ASP A 1 123 ? 12.391 -12.188 -11.867 1 96.38 123 ASP A CA 1
ATOM 919 C C . ASP A 1 123 ? 11.242 -12.016 -10.875 1 96.38 123 ASP A C 1
ATOM 921 O O . ASP A 1 123 ? 11.234 -11.078 -10.078 1 96.38 123 ASP A O 1
ATOM 925 N N . ARG A 1 124 ? 10.383 -13 -10.852 1 95.38 124 ARG A N 1
ATOM 926 C CA . ARG A 1 124 ? 9.141 -12.852 -10.109 1 95.38 124 ARG A CA 1
ATOM 927 C C . ARG A 1 124 ? 9.383 -13 -8.609 1 95.38 124 ARG A C 1
ATOM 929 O O . ARG A 1 124 ? 8.578 -12.531 -7.797 1 95.38 124 ARG A O 1
ATOM 936 N N . GLU A 1 125 ? 10.438 -13.688 -8.242 1 95.19 125 GLU A N 1
ATOM 937 C CA . GLU A 1 125 ? 10.805 -13.719 -6.824 1 95.19 125 GLU A CA 1
ATOM 938 C C . GLU A 1 125 ? 11.133 -12.312 -6.316 1 95.19 125 GLU A C 1
ATOM 940 O O . GLU A 1 125 ? 10.617 -11.883 -5.285 1 95.19 125 GLU A O 1
ATOM 945 N N . ILE A 1 126 ? 11.914 -11.602 -7.066 1 95.69 126 ILE A N 1
ATOM 946 C CA . ILE A 1 126 ? 12.258 -10.227 -6.727 1 95.69 126 ILE A CA 1
ATOM 947 C C . ILE A 1 126 ? 11 -9.359 -6.734 1 95.69 126 ILE A C 1
ATOM 949 O O . ILE A 1 126 ? 10.781 -8.57 -5.812 1 95.69 126 ILE A O 1
ATOM 953 N N . GLY A 1 127 ? 10.219 -9.578 -7.781 1 95 127 GLY A N 1
ATOM 954 C CA . GLY A 1 127 ? 8.992 -8.805 -7.895 1 95 127 GLY A CA 1
ATOM 955 C C . GLY A 1 127 ? 8.07 -8.984 -6.703 1 95 127 GLY A C 1
ATOM 956 O O . GLY A 1 127 ? 7.555 -8 -6.16 1 95 127 GLY A O 1
ATOM 957 N N . TYR A 1 128 ? 7.902 -10.219 -6.344 1 94.12 128 TYR A N 1
ATOM 958 C CA . TYR A 1 128 ? 7.027 -10.539 -5.223 1 94.12 128 TYR A CA 1
ATOM 959 C C . TYR A 1 128 ? 7.539 -9.914 -3.934 1 94.12 128 TYR A C 1
ATOM 961 O O . TYR A 1 128 ? 6.785 -9.25 -3.217 1 94.12 128 TYR A O 1
ATOM 969 N N . ARG A 1 129 ? 8.734 -10.016 -3.635 1 93.38 129 ARG A N 1
ATOM 970 C CA . ARG A 1 129 ? 9.32 -9.516 -2.395 1 93.38 129 ARG A CA 1
ATOM 971 C C . ARG A 1 129 ? 9.305 -7.988 -2.355 1 93.38 129 ARG A C 1
ATOM 973 O O . ARG A 1 129 ? 8.984 -7.391 -1.326 1 93.38 129 ARG A O 1
ATOM 980 N N . VAL A 1 130 ? 9.648 -7.375 -3.416 1 93.25 130 VAL A N 1
ATOM 981 C CA . VAL A 1 130 ? 9.656 -5.918 -3.508 1 93.25 130 VAL A CA 1
ATOM 982 C C . VAL A 1 130 ? 8.242 -5.383 -3.275 1 93.25 130 VAL A C 1
ATOM 984 O O . VAL A 1 130 ? 8.047 -4.453 -2.488 1 93.25 130 VAL A O 1
ATOM 987 N N . MET A 1 131 ? 7.305 -5.98 -3.924 1 92.62 131 MET A N 1
ATOM 988 C CA . MET A 1 131 ? 5.926 -5.516 -3.797 1 92.62 131 MET A CA 1
ATOM 989 C C . MET A 1 131 ? 5.406 -5.73 -2.379 1 92.62 131 MET A C 1
ATOM 991 O O . MET A 1 131 ? 4.656 -4.902 -1.855 1 92.62 131 MET A O 1
ATOM 995 N N . GLN A 1 132 ? 5.746 -6.82 -1.81 1 90.56 132 GLN A N 1
ATOM 996 C CA . GLN A 1 132 ? 5.367 -7.086 -0.426 1 90.56 132 GLN A CA 1
ATOM 997 C C . GLN A 1 132 ? 5.883 -5.992 0.504 1 90.56 132 GLN A C 1
ATOM 999 O O . GLN A 1 132 ? 5.137 -5.484 1.347 1 90.56 132 GLN A O 1
ATOM 1004 N N . ARG A 1 133 ? 7.082 -5.66 0.386 1 91.38 133 ARG A N 1
ATOM 1005 C CA . ARG A 1 133 ? 7.676 -4.637 1.241 1 91.38 133 ARG A CA 1
ATOM 1006 C C . ARG A 1 133 ? 7.031 -3.277 0.997 1 91.38 133 ARG A C 1
ATOM 1008 O O . ARG A 1 133 ? 6.816 -2.508 1.937 1 91.38 133 ARG A O 1
ATOM 1015 N N . MET A 1 134 ? 6.758 -3.01 -0.221 1 91.06 134 MET A N 1
ATOM 1016 C CA . MET A 1 134 ? 6.074 -1.761 -0.548 1 91.06 134 MET A CA 1
ATOM 1017 C C . MET A 1 134 ? 4.684 -1.721 0.073 1 91.06 134 MET A C 1
ATOM 1019 O O . MET A 1 134 ? 4.285 -0.707 0.649 1 91.06 134 MET A O 1
ATOM 1023 N N . ALA A 1 135 ? 3.998 -2.787 -0.088 1 89.88 135 ALA A N 1
ATOM 1024 C CA . ALA A 1 135 ? 2.66 -2.867 0.491 1 89.88 135 ALA A CA 1
ATOM 1025 C C . ALA A 1 135 ? 2.699 -2.637 1.999 1 89.88 135 ALA A C 1
ATOM 1027 O O . ALA A 1 135 ? 1.856 -1.925 2.549 1 89.88 135 ALA A O 1
ATOM 1028 N N . VAL A 1 136 ? 3.648 -3.211 2.652 1 88.62 136 VAL A N 1
ATOM 1029 C CA . VAL A 1 136 ? 3.801 -3.047 4.094 1 88.62 136 VAL A CA 1
ATOM 1030 C C . VAL A 1 136 ? 4.098 -1.585 4.422 1 88.62 136 VAL A C 1
ATOM 1032 O O . VAL A 1 136 ? 3.512 -1.017 5.344 1 88.62 136 VAL A O 1
ATOM 1035 N N . ALA A 1 137 ? 4.98 -0.995 3.701 1 91.12 137 ALA A N 1
ATOM 1036 C CA . ALA A 1 137 ? 5.316 0.411 3.908 1 91.12 137 ALA A CA 1
ATOM 1037 C C . ALA A 1 137 ? 4.094 1.302 3.709 1 91.12 137 ALA A C 1
ATOM 1039 O O . ALA A 1 137 ? 3.826 2.191 4.52 1 91.12 137 ALA A O 1
ATOM 1040 N N . LEU A 1 138 ? 3.377 1.078 2.645 1 91.44 138 LEU A N 1
ATOM 1041 C CA . LEU A 1 138 ? 2.184 1.861 2.348 1 91.44 138 LEU A CA 1
ATOM 1042 C C . LEU A 1 138 ? 1.129 1.681 3.434 1 91.44 138 LEU A C 1
ATOM 1044 O O . LEU A 1 138 ? 0.454 2.639 3.816 1 91.44 138 LEU A O 1
ATOM 1048 N N . SER A 1 139 ? 0.986 0.448 3.879 1 90.56 139 SER A N 1
ATOM 1049 C CA . SER A 1 139 ? 0.011 0.172 4.93 1 90.56 139 SER A CA 1
ATOM 1050 C C . SER A 1 139 ? 0.344 0.936 6.207 1 90.56 139 SER A C 1
ATOM 1052 O O . SER A 1 139 ? -0.55 1.459 6.875 1 90.56 139 SER A O 1
ATOM 1054 N N . ARG A 1 140 ? 1.587 0.971 6.566 1 90.75 140 ARG A N 1
ATOM 1055 C CA . ARG A 1 140 ? 2.018 1.71 7.75 1 90.75 140 ARG A CA 1
ATOM 1056 C C . ARG A 1 140 ? 1.732 3.201 7.598 1 90.75 140 ARG A C 1
ATOM 1058 O O . ARG A 1 140 ? 1.25 3.844 8.531 1 90.75 140 ARG A O 1
ATOM 1065 N N . ARG A 1 141 ? 2.021 3.719 6.477 1 93.19 141 ARG A N 1
ATOM 1066 C CA . ARG A 1 141 ? 1.777 5.137 6.227 1 93.19 141 ARG A CA 1
ATOM 1067 C C . ARG A 1 141 ? 0.284 5.441 6.219 1 93.19 141 ARG A C 1
ATOM 1069 O O . ARG A 1 141 ? -0.14 6.508 6.668 1 93.19 141 ARG A O 1
ATOM 1076 N N . LEU A 1 142 ? -0.481 4.562 5.637 1 92.56 142 LEU A N 1
ATOM 1077 C CA . LEU A 1 142 ? -1.931 4.734 5.633 1 92.56 142 LEU A CA 1
ATOM 1078 C C . LEU A 1 142 ? -2.477 4.777 7.055 1 92.56 142 LEU A C 1
ATOM 1080 O O . LEU A 1 142 ? -3.285 5.645 7.391 1 92.56 142 LEU A O 1
ATOM 1084 N N . LEU A 1 143 ? -2.049 3.832 7.891 1 90.88 143 LEU A N 1
ATOM 1085 C CA . LEU A 1 143 ? -2.486 3.83 9.281 1 90.88 143 LEU A CA 1
ATOM 1086 C C . LEU A 1 143 ? -2.102 5.133 9.977 1 90.88 143 LEU A C 1
ATOM 1088 O O . LEU A 1 143 ? -2.912 5.723 10.695 1 90.88 143 LEU A O 1
ATOM 1092 N N . ALA A 1 144 ? -0.89 5.562 9.75 1 91.75 144 ALA A N 1
ATOM 1093 C CA . ALA A 1 144 ? -0.431 6.812 10.359 1 91.75 144 ALA A CA 1
ATOM 1094 C C . ALA A 1 144 ? -1.29 7.988 9.898 1 91.75 144 ALA A C 1
ATOM 1096 O O . ALA A 1 144 ? -1.644 8.852 10.703 1 91.75 144 ALA A O 1
ATOM 1097 N N . ALA A 1 145 ? -1.557 8.023 8.617 1 92 145 ALA A N 1
ATOM 1098 C CA . ALA A 1 145 ? -2.404 9.086 8.086 1 92 145 ALA A CA 1
ATOM 1099 C C . ALA A 1 145 ? -3.791 9.055 8.719 1 92 145 ALA A C 1
ATOM 1101 O O . ALA A 1 145 ? -4.355 10.102 9.047 1 92 145 ALA A O 1
ATOM 1102 N N . ARG A 1 146 ? -4.344 7.918 8.898 1 90.69 146 ARG A N 1
ATOM 1103 C CA . ARG A 1 146 ? -5.672 7.777 9.492 1 90.69 146 ARG A CA 1
ATOM 1104 C C . ARG A 1 146 ? -5.668 8.227 10.945 1 90.69 146 ARG A C 1
ATOM 1106 O O . ARG A 1 146 ? -6.605 8.891 11.398 1 90.69 146 ARG A O 1
ATOM 1113 N N . LEU A 1 147 ? -4.652 7.848 11.672 1 89.12 147 LEU A N 1
ATOM 1114 C CA . LEU A 1 147 ? -4.547 8.242 13.07 1 89.12 147 LEU A CA 1
ATOM 1115 C C . LEU A 1 147 ? -4.398 9.758 13.195 1 89.12 147 LEU A C 1
ATOM 1117 O O . LEU A 1 147 ? -4.941 10.359 14.125 1 89.12 147 LEU A O 1
ATOM 1121 N N . GLN A 1 148 ? -3.654 10.344 12.32 1 85.88 148 GLN A N 1
ATOM 1122 C CA . GLN A 1 148 ? -3.537 11.797 12.312 1 85.88 148 GLN A CA 1
ATOM 1123 C C . GLN A 1 148 ? -4.887 12.453 12.062 1 85.88 148 GLN A C 1
ATOM 1125 O O . GLN A 1 148 ? -5.219 13.469 12.68 1 85.88 148 GLN A O 1
ATOM 1130 N N . LEU A 1 149 ? -5.621 11.938 11.102 1 82.44 149 LEU A N 1
ATOM 1131 C CA . LEU A 1 149 ? -6.969 12.422 10.805 1 82.44 149 LEU A CA 1
ATOM 1132 C C . LEU A 1 149 ? -7.848 12.383 12.047 1 82.44 149 LEU A C 1
ATOM 1134 O O . LEU A 1 149 ? -8.547 13.352 12.352 1 82.44 149 LEU A O 1
ATOM 1138 N N . LEU A 1 150 ? -7.746 11.328 12.805 1 82.88 150 LEU A N 1
ATOM 1139 C CA . LEU A 1 150 ? -8.586 11.148 13.984 1 82.88 150 LEU A CA 1
ATOM 1140 C C . LEU A 1 150 ? -8.188 12.125 15.086 1 82.88 150 LEU A C 1
ATOM 1142 O O . LEU A 1 150 ? -9.047 12.594 15.836 1 82.88 150 LEU A O 1
ATOM 1146 N N . ASP A 1 151 ? -6.902 12.391 15.148 1 81.56 151 ASP A N 1
ATOM 1147 C CA . ASP A 1 151 ? -6.426 13.352 16.125 1 81.56 151 ASP A CA 1
ATOM 1148 C C . ASP A 1 151 ? -6.973 14.75 15.844 1 81.56 151 ASP A C 1
ATOM 1150 O O . ASP A 1 151 ? -7.312 15.492 16.766 1 81.56 151 ASP A O 1
ATOM 1154 N N . LEU A 1 152 ? -7.113 15.047 14.547 1 73.06 152 LEU A N 1
ATOM 1155 C CA . LEU A 1 152 ? -7.648 16.344 14.148 1 73.06 152 LEU A CA 1
ATOM 1156 C C . LEU A 1 152 ? -9.141 16.438 14.453 1 73.06 152 LEU A C 1
ATOM 1158 O O . LEU A 1 152 ? -9.641 17.5 14.836 1 73.06 152 LEU A O 1
ATOM 1162 N N . PHE A 1 153 ? -9.812 15.352 14.312 1 67.69 153 PHE A N 1
ATOM 1163 C CA . PHE A 1 153 ? -11.227 15.32 14.648 1 67.69 153 PHE A CA 1
ATOM 1164 C C . PHE A 1 153 ? -11.438 15.516 16.141 1 67.69 153 PHE A C 1
ATOM 1166 O O . PHE A 1 153 ? -12.406 16.141 16.562 1 67.69 153 PHE A O 1
ATOM 1173 N N . SER A 1 154 ? -10.562 14.953 16.859 1 66.94 154 SER A N 1
ATOM 1174 C CA . SER A 1 154 ? -10.664 15.086 18.312 1 66.94 154 SER A CA 1
ATOM 1175 C C . SER A 1 154 ? -10.406 16.531 18.75 1 66.94 154 SER A C 1
ATOM 1177 O O . SER A 1 154 ? -10.953 16.984 19.75 1 66.94 154 SER A O 1
ATOM 1179 N N . GLU A 1 155 ? -9.648 17.25 18.031 1 65.38 155 GLU A N 1
ATOM 1180 C CA . GLU A 1 155 ? -9.266 18.625 18.391 1 65.38 155 GLU A CA 1
ATOM 1181 C C . GLU A 1 155 ? -10.312 19.625 17.906 1 65.38 155 GLU A C 1
ATOM 1183 O O . GLU A 1 155 ? -10.484 20.688 18.516 1 65.38 155 GLU A O 1
ATOM 1188 N N . THR A 1 156 ? -10.875 19.469 16.734 1 58.12 156 THR A N 1
ATOM 1189 C CA . THR A 1 156 ? -11.781 20.453 16.141 1 58.12 156 THR A CA 1
ATOM 1190 C C . THR A 1 156 ? -13.117 20.469 16.891 1 58.12 156 THR A C 1
ATOM 1192 O O . THR A 1 156 ? -13.953 21.344 16.656 1 58.12 156 THR A O 1
ATOM 1195 N N . GLN A 1 157 ? -13.484 19.453 17.578 1 53.94 157 GLN A N 1
ATOM 1196 C CA . GLN A 1 157 ? -14.719 19.594 18.359 1 53.94 157 GLN A CA 1
ATOM 1197 C C . GLN A 1 157 ? -14.43 19.984 19.797 1 53.94 15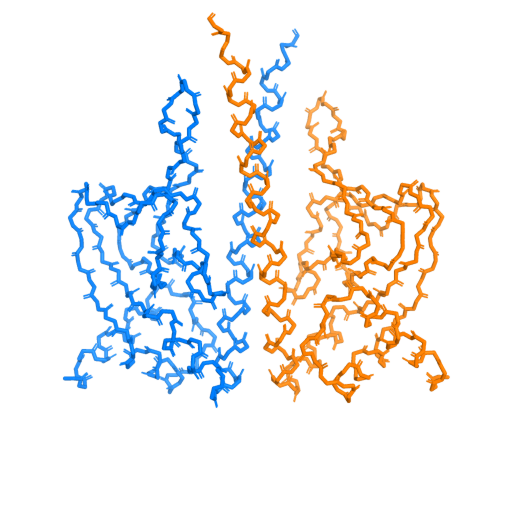7 GLN A C 1
ATOM 1199 O O . GLN A 1 157 ? -13.773 19.234 20.531 1 53.94 157 GLN A O 1
ATOM 1204 N N . PRO A 1 158 ? -14.484 21.359 20.078 1 49.22 158 PRO A N 1
ATOM 1205 C CA . PRO A 1 158 ? -14.375 21.844 21.453 1 49.22 158 PRO A CA 1
ATOM 1206 C C . PRO A 1 158 ? -15.094 20.969 22.453 1 49.22 158 PRO A C 1
ATOM 1208 O O . PRO A 1 158 ? -16.078 20.312 22.109 1 49.22 158 PRO A O 1
ATOM 1211 N N . ALA A 1 159 ? -14.367 20.656 23.625 1 42.19 159 ALA A N 1
ATOM 1212 C CA . ALA A 1 159 ? -15.156 20.219 24.781 1 42.19 159 ALA A CA 1
ATOM 1213 C C . ALA A 1 159 ? -16.453 21.031 24.891 1 42.19 159 ALA A C 1
ATOM 1215 O O . ALA A 1 159 ? -16.484 22.219 24.547 1 42.19 159 ALA A O 1
ATOM 1216 N N . MET B 1 1 ? -17.844 -28.5 -5.465 1 58.53 1 MET B N 1
ATOM 1217 C CA . MET B 1 1 ? -16.516 -27.938 -5.262 1 58.53 1 MET B CA 1
ATOM 1218 C C . MET B 1 1 ? -16.047 -27.188 -6.504 1 58.53 1 MET B C 1
ATOM 1220 O O . MET B 1 1 ? -15.648 -26.016 -6.414 1 58.53 1 MET B O 1
ATOM 1224 N N . ALA B 1 2 ? -16.094 -27.969 -7.641 1 65.69 2 ALA B N 1
ATOM 1225 C CA . ALA B 1 2 ? -15.719 -27.375 -8.93 1 65.69 2 ALA B CA 1
ATOM 1226 C C . ALA B 1 2 ? -16.656 -26.219 -9.297 1 65.69 2 ALA B C 1
ATOM 122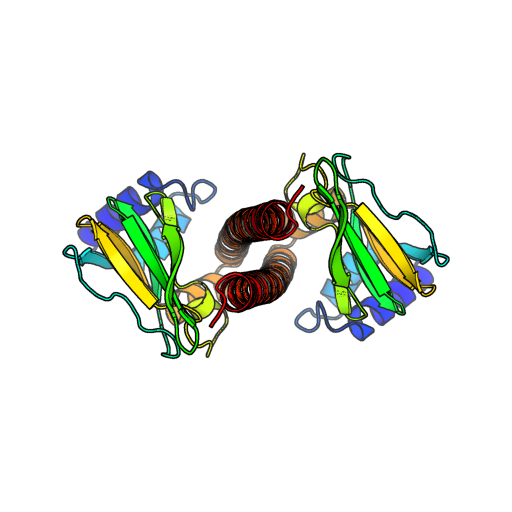8 O O . ALA B 1 2 ? -16.203 -25.188 -9.766 1 65.69 2 ALA B O 1
ATOM 1229 N N . ALA B 1 3 ? -17.906 -26.406 -9.016 1 71.44 3 ALA B N 1
ATOM 1230 C CA . ALA B 1 3 ? -18.891 -25.391 -9.375 1 71.44 3 ALA B CA 1
ATOM 1231 C C . ALA B 1 3 ? -18.719 -24.125 -8.523 1 71.44 3 ALA B C 1
ATOM 1233 O O . ALA B 1 3 ? -18.828 -23.016 -9.031 1 71.44 3 ALA B O 1
ATOM 1234 N N . GLN B 1 4 ? -18.438 -24.266 -7.27 1 75.06 4 GLN B N 1
ATOM 1235 C CA . GLN B 1 4 ? -18.219 -23.125 -6.379 1 75.06 4 GLN B CA 1
ATOM 1236 C C . GLN B 1 4 ? -16.969 -22.344 -6.781 1 75.06 4 GLN B C 1
ATOM 1238 O O . GLN B 1 4 ? -16.953 -21.109 -6.734 1 75.06 4 GLN B O 1
ATOM 1243 N N . ASN B 1 5 ? -16.094 -23.141 -7.277 1 81.06 5 ASN B N 1
ATOM 1244 C CA . ASN B 1 5 ? -14.844 -22.5 -7.695 1 81.06 5 ASN B CA 1
ATOM 1245 C C . ASN B 1 5 ? -15.039 -21.641 -8.938 1 81.06 5 ASN B C 1
ATOM 1247 O O . ASN B 1 5 ? -14.469 -20.562 -9.055 1 81.06 5 ASN B O 1
ATOM 1251 N N . GLN B 1 6 ? -15.891 -22.203 -9.797 1 84.69 6 GLN B N 1
ATOM 1252 C CA . GLN B 1 6 ? -16.172 -21.438 -11.008 1 84.69 6 GLN B CA 1
ATOM 1253 C C . GLN B 1 6 ? -16.922 -20.141 -10.688 1 84.69 6 GLN B C 1
ATOM 1255 O O . GLN B 1 6 ? -16.656 -19.094 -11.273 1 84.69 6 GLN B O 1
ATOM 1260 N N . THR B 1 7 ? -17.859 -20.359 -9.766 1 91.69 7 THR B N 1
ATOM 1261 C CA . THR B 1 7 ? -18.609 -19.172 -9.367 1 91.69 7 THR B CA 1
ATOM 1262 C C . THR B 1 7 ? -17.688 -18.156 -8.703 1 91.69 7 THR B C 1
ATOM 1264 O O . THR B 1 7 ? -17.766 -16.953 -9.008 1 91.69 7 THR B O 1
ATOM 1267 N N . ALA B 1 8 ? -16.828 -18.641 -7.84 1 94.25 8 ALA B N 1
ATOM 1268 C CA . ALA B 1 8 ? -15.891 -17.75 -7.184 1 94.25 8 ALA B CA 1
ATOM 1269 C C . ALA B 1 8 ? -14.977 -17.078 -8.203 1 94.25 8 ALA B C 1
ATOM 1271 O O . ALA B 1 8 ? -14.711 -15.867 -8.117 1 94.25 8 ALA B O 1
ATOM 1272 N N . LEU B 1 9 ? -14.508 -17.828 -9.148 1 95 9 LEU B N 1
ATOM 1273 C CA . LEU B 1 9 ? -13.648 -17.281 -10.195 1 95 9 LEU B CA 1
ATOM 1274 C C . LEU B 1 9 ? -14.375 -16.172 -10.969 1 95 9 LEU B C 1
ATOM 1276 O O . LEU B 1 9 ? -13.805 -15.109 -11.203 1 95 9 LEU B O 1
ATOM 1280 N N . GLN B 1 10 ? -15.57 -16.406 -11.344 1 94.94 10 GLN B N 1
ATOM 1281 C CA . GLN B 1 10 ? -16.359 -15.43 -12.094 1 94.94 10 GLN B CA 1
ATOM 1282 C C . GLN B 1 10 ? -16.594 -14.164 -11.273 1 94.94 10 GLN B C 1
ATOM 1284 O O . GLN B 1 10 ? -16.516 -13.055 -11.805 1 94.94 10 GLN B O 1
ATOM 1289 N N . LEU B 1 11 ? -16.875 -14.312 -10.047 1 96 11 LEU B N 1
ATOM 1290 C CA . LEU B 1 11 ? -17.109 -13.172 -9.172 1 96 11 LEU B CA 1
ATOM 1291 C C . LEU B 1 11 ? -15.852 -12.336 -9 1 96 11 LEU B C 1
ATOM 1293 O O . LEU B 1 11 ? -15.898 -11.102 -9.023 1 96 11 LEU B O 1
ATOM 1297 N N . ILE B 1 12 ? -14.719 -13 -8.789 1 95.81 12 ILE B N 1
ATOM 1298 C CA . ILE B 1 12 ? -13.453 -12.281 -8.664 1 95.81 12 ILE B CA 1
ATOM 1299 C C . ILE B 1 12 ? -13.18 -11.484 -9.938 1 95.81 12 ILE B C 1
ATOM 1301 O O . ILE B 1 12 ? -12.805 -10.312 -9.883 1 95.81 12 ILE B O 1
ATOM 1305 N N . ARG B 1 13 ? -13.414 -12.102 -11.062 1 93.94 13 ARG B N 1
ATOM 1306 C CA . ARG B 1 13 ? -13.219 -11.43 -12.344 1 93.94 13 ARG B CA 1
ATOM 1307 C C . ARG B 1 13 ? -14.133 -10.211 -12.469 1 93.94 13 ARG B C 1
ATOM 1309 O O . ARG B 1 13 ? -13.719 -9.172 -12.992 1 93.94 13 ARG B O 1
ATOM 1316 N N . GLN B 1 14 ? -15.328 -10.367 -12.016 1 93.5 14 GLN B N 1
ATOM 1317 C CA . GLN B 1 14 ? -16.312 -9.281 -12.07 1 93.5 14 GLN B CA 1
ATOM 1318 C C . GLN B 1 14 ? -15.836 -8.07 -11.266 1 93.5 14 GLN B C 1
ATOM 1320 O O . GLN B 1 14 ? -16.125 -6.93 -11.633 1 93.5 14 GLN B O 1
ATOM 1325 N N . THR B 1 15 ? -15.156 -8.195 -10.227 1 95.44 15 THR B N 1
ATOM 1326 C CA . THR B 1 15 ? -14.695 -7.109 -9.367 1 95.44 15 THR B CA 1
ATOM 1327 C C . THR B 1 15 ? -13.602 -6.301 -10.055 1 95.44 15 THR B C 1
ATOM 1329 O O . THR B 1 15 ? -13.367 -5.137 -9.711 1 95.44 15 THR B O 1
ATOM 1332 N N . GLY B 1 16 ? -12.805 -6.973 -10.93 1 94.44 16 GLY B N 1
ATOM 1333 C CA . GLY B 1 16 ? -11.703 -6.32 -11.625 1 94.44 16 GLY B CA 1
ATOM 1334 C C . GLY B 1 16 ? -10.445 -6.215 -10.773 1 94.44 16 GLY B C 1
ATOM 1335 O O . GLY B 1 16 ? -9.422 -5.711 -11.242 1 94.44 16 GLY B O 1
ATOM 1336 N N . PHE B 1 17 ? -10.492 -6.645 -9.578 1 91.12 17 PHE B N 1
ATOM 1337 C CA . PHE B 1 17 ? -9.359 -6.48 -8.672 1 91.12 17 PHE B CA 1
ATOM 1338 C C . PHE B 1 17 ? -8.148 -7.258 -9.18 1 91.12 17 PHE B C 1
ATOM 1340 O O . PHE B 1 17 ? -7.016 -6.777 -9.094 1 91.12 17 PHE B O 1
ATOM 1347 N N . LEU B 1 18 ? -8.305 -8.445 -9.82 1 93.56 18 LEU B N 1
ATOM 1348 C CA . LEU B 1 18 ? -7.219 -9.305 -10.273 1 93.56 18 LEU B CA 1
ATOM 1349 C C . LEU B 1 18 ? -7.285 -9.516 -11.781 1 93.56 18 LEU B C 1
ATOM 1351 O O . LEU B 1 18 ? -7.039 -10.617 -12.266 1 93.56 18 LEU B O 1
ATOM 1355 N N . ASP B 1 19 ? -7.559 -8.453 -12.398 1 88.75 19 ASP B N 1
ATOM 1356 C CA . ASP B 1 19 ? -7.812 -8.492 -13.836 1 88.75 19 ASP B CA 1
ATOM 1357 C C . ASP B 1 19 ? -6.555 -8.914 -14.602 1 88.75 19 ASP B C 1
ATOM 1359 O O . ASP B 1 19 ? -6.645 -9.406 -15.727 1 88.75 19 ASP B O 1
ATOM 1363 N N . ASP B 1 20 ? -5.402 -8.797 -14.094 1 88.25 20 ASP B N 1
ATOM 1364 C CA . ASP B 1 20 ? -4.156 -9.062 -14.805 1 88.25 20 ASP B CA 1
ATOM 1365 C C . ASP B 1 20 ? -3.758 -10.531 -14.688 1 88.25 20 ASP B C 1
ATOM 1367 O O . ASP B 1 20 ? -2.781 -10.961 -15.305 1 88.25 20 ASP B O 1
ATOM 1371 N N . LEU B 1 21 ? -4.5 -11.281 -13.953 1 92.69 21 LEU B N 1
ATOM 1372 C CA . LEU B 1 21 ? -4.203 -12.703 -13.812 1 92.69 21 LEU B CA 1
ATOM 1373 C C . LEU B 1 21 ? -4.918 -13.516 -14.883 1 92.69 21 LEU B C 1
ATOM 1375 O O . LEU B 1 21 ? -6.047 -13.195 -15.266 1 92.69 21 LEU B O 1
ATOM 1379 N N . SER B 1 22 ? -4.27 -14.625 -15.297 1 93.12 22 SER B N 1
ATOM 1380 C CA . SER B 1 22 ? -4.902 -15.562 -16.219 1 93.12 22 SER B CA 1
ATOM 1381 C C . SER B 1 22 ? -6.031 -16.328 -15.539 1 93.12 22 SER B C 1
ATOM 1383 O O . SER B 1 22 ? -6.121 -16.359 -14.312 1 93.12 22 SER B O 1
ATOM 1385 N N . ASP B 1 23 ? -6.828 -16.984 -16.328 1 91.38 23 ASP B N 1
ATOM 1386 C CA . ASP B 1 23 ? -7.914 -17.781 -15.789 1 91.38 23 ASP B CA 1
ATOM 1387 C C . ASP B 1 23 ? -7.371 -18.938 -14.945 1 91.38 23 ASP B C 1
ATOM 1389 O O . ASP B 1 23 ? -7.973 -19.312 -13.93 1 91.38 23 ASP B O 1
ATOM 1393 N N . GLU B 1 24 ? -6.297 -19.438 -15.375 1 93.88 24 GLU B N 1
ATOM 1394 C CA . GLU B 1 24 ? -5.68 -20.531 -14.625 1 93.88 24 GLU B CA 1
ATOM 1395 C C . GLU B 1 24 ? -5.215 -20.047 -13.25 1 93.88 24 GLU B C 1
ATOM 1397 O O . GLU B 1 24 ? -5.441 -20.734 -12.242 1 93.88 24 GLU B O 1
ATOM 1402 N N . GLU B 1 25 ? -4.602 -18.906 -13.242 1 94.38 25 GLU B N 1
ATOM 1403 C CA . GLU B 1 25 ? -4.141 -18.328 -11.984 1 94.38 25 GLU B CA 1
ATOM 1404 C C . GLU B 1 25 ? -5.312 -17.953 -11.086 1 94.38 25 GLU B C 1
ATOM 1406 O O . GLU B 1 25 ? -5.289 -18.219 -9.883 1 94.38 25 GLU B O 1
ATOM 1411 N N . LEU B 1 26 ? -6.285 -17.391 -11.695 1 95.25 26 LEU B N 1
ATOM 1412 C CA . LEU B 1 26 ? -7.473 -16.984 -10.945 1 95.25 26 LEU B CA 1
ATOM 1413 C C . LEU B 1 26 ? -8.188 -18.203 -10.367 1 95.25 26 LEU B C 1
ATOM 1415 O O . LEU B 1 26 ? -8.734 -18.141 -9.266 1 95.25 26 LEU B O 1
ATOM 1419 N N . ALA B 1 27 ? -8.188 -19.234 -11.109 1 95.5 27 ALA B N 1
ATOM 1420 C CA . ALA B 1 27 ? -8.812 -20.469 -10.641 1 95.5 27 ALA B CA 1
ATOM 1421 C C . ALA B 1 27 ? -8.141 -20.984 -9.367 1 95.5 27 ALA B C 1
ATOM 1423 O O . ALA B 1 27 ? -8.805 -21.484 -8.461 1 95.5 27 ALA B O 1
ATOM 1424 N N . LYS B 1 28 ? -6.848 -20.844 -9.25 1 96.75 28 LYS B N 1
ATOM 1425 C CA . LYS B 1 28 ? -6.117 -21.25 -8.047 1 96.75 28 LYS B CA 1
ATOM 1426 C C . LYS B 1 28 ? -6.551 -20.422 -6.84 1 96.75 28 LYS B C 1
ATOM 1428 O O . LYS B 1 28 ? -6.68 -20.953 -5.734 1 96.75 28 LYS B O 1
ATOM 1433 N N . ILE B 1 29 ? -6.754 -19.156 -7.059 1 96.81 29 ILE B N 1
ATOM 1434 C CA . ILE B 1 29 ? -7.223 -18.297 -5.977 1 96.81 29 ILE B CA 1
ATOM 1435 C C . ILE B 1 29 ? -8.664 -18.656 -5.617 1 96.81 29 ILE B C 1
ATOM 1437 O O . ILE B 1 29 ? -9.008 -18.75 -4.438 1 96.81 29 ILE B O 1
ATOM 1441 N N . ALA B 1 30 ? -9.453 -18.844 -6.652 1 97.06 30 ALA B N 1
ATOM 1442 C CA . ALA B 1 30 ? -10.852 -19.219 -6.445 1 97.06 30 ALA B CA 1
ATOM 1443 C C . ALA B 1 30 ? -10.961 -20.516 -5.645 1 97.06 30 ALA B C 1
ATOM 1445 O O . ALA B 1 30 ? -11.867 -20.672 -4.812 1 97.06 30 ALA B O 1
ATOM 1446 N N . ASP B 1 31 ? -10.039 -21.375 -5.844 1 96.62 31 ASP B N 1
ATOM 1447 C CA . ASP B 1 31 ? -10.039 -22.688 -5.195 1 96.62 31 ASP B CA 1
ATOM 1448 C C . ASP B 1 31 ? -9.914 -22.547 -3.682 1 96.62 31 ASP B C 1
ATOM 1450 O O . ASP B 1 31 ? -10.352 -23.422 -2.934 1 96.62 31 ASP B O 1
ATOM 1454 N N . ILE B 1 32 ? -9.359 -21.547 -3.248 1 96 32 ILE B N 1
ATOM 1455 C CA . ILE B 1 32 ? -9.156 -21.391 -1.812 1 96 32 ILE B CA 1
ATOM 1456 C C . ILE B 1 32 ? -10.102 -20.312 -1.271 1 96 32 ILE B C 1
ATOM 1458 O O . ILE B 1 32 ? -9.953 -19.859 -0.132 1 96 32 ILE B O 1
ATOM 1462 N N . SER B 1 33 ? -10.992 -19.828 -2.09 1 96.94 33 SER B N 1
ATOM 1463 C CA . SER B 1 33 ? -11.898 -18.75 -1.716 1 96.94 33 SER B CA 1
ATOM 1464 C C . SER B 1 33 ? -13.273 -19.281 -1.35 1 96.94 33 SER B C 1
ATOM 1466 O O . SER B 1 33 ? -13.625 -20.406 -1.705 1 96.94 33 SER B O 1
ATOM 1468 N N . GLU B 1 34 ? -14 -18.516 -0.667 1 96.75 34 GLU B N 1
ATOM 1469 C CA . GLU B 1 34 ? -15.406 -18.75 -0.357 1 96.75 34 GLU B CA 1
ATOM 1470 C C . GLU B 1 34 ? -16.266 -17.531 -0.695 1 96.75 34 GLU B C 1
ATOM 1472 O O . GLU B 1 34 ? -15.797 -16.391 -0.583 1 96.75 34 GLU B O 1
ATOM 1477 N N . ILE B 1 35 ? -17.469 -17.828 -1.087 1 97.44 35 ILE B N 1
ATOM 1478 C CA . ILE B 1 35 ? -18.438 -16.75 -1.322 1 97.44 35 ILE B CA 1
ATOM 1479 C C . ILE B 1 35 ? -19.312 -16.578 -0.091 1 97.44 35 ILE B C 1
ATOM 1481 O O . ILE B 1 35 ? -19.891 -17.547 0.413 1 97.44 35 ILE B O 1
ATOM 1485 N N . GLN B 1 36 ? -19.406 -15.375 0.37 1 97.12 36 GLN B N 1
ATOM 1486 C CA . GLN B 1 36 ? -20.219 -15.086 1.548 1 97.12 36 GLN B CA 1
ATOM 1487 C C . GLN B 1 36 ? -21.25 -13.992 1.259 1 97.12 36 GLN B C 1
ATOM 1489 O O . GLN B 1 36 ? -20.922 -13 0.607 1 97.12 36 GLN B O 1
ATOM 1494 N N . GLN B 1 37 ? -22.406 -14.266 1.676 1 97.81 37 GLN B N 1
ATOM 1495 C CA . GLN B 1 37 ? -23.438 -13.234 1.71 1 97.81 37 GLN B CA 1
ATOM 1496 C C . GLN B 1 37 ? -23.625 -12.688 3.121 1 97.81 37 GLN B C 1
ATOM 1498 O O . GLN B 1 37 ? -23.703 -13.453 4.086 1 97.81 37 GLN B O 1
ATOM 1503 N N . GLN B 1 38 ? -23.562 -11.422 3.215 1 98.12 38 GLN B N 1
ATOM 1504 C CA . GLN B 1 38 ? -23.688 -10.781 4.516 1 98.12 38 GLN B CA 1
ATOM 1505 C C . GLN B 1 38 ? -24.828 -9.766 4.527 1 98.12 38 GLN B C 1
ATOM 1507 O O . GLN B 1 38 ? -24.984 -8.984 3.588 1 98.12 38 GLN B O 1
ATOM 1512 N N . ASP B 1 39 ? -25.594 -9.805 5.574 1 98.19 39 ASP B N 1
ATOM 1513 C CA . ASP B 1 39 ? -26.719 -8.875 5.723 1 98.19 39 ASP B CA 1
ATOM 1514 C C . ASP B 1 39 ? -26.234 -7.512 6.223 1 98.19 39 ASP B C 1
ATOM 1516 O O . ASP B 1 39 ? -25.219 -7.426 6.938 1 98.19 39 ASP B O 1
ATOM 1520 N N . ALA B 1 40 ? -27.016 -6.543 5.793 1 98 40 ALA B N 1
ATOM 1521 C CA . ALA B 1 40 ? -26.75 -5.211 6.332 1 98 40 ALA B CA 1
ATOM 1522 C C . ALA B 1 40 ? -26.703 -5.238 7.859 1 98 40 ALA B C 1
ATOM 1524 O O . ALA B 1 40 ? -27.5 -5.914 8.5 1 98 40 ALA B O 1
ATOM 1525 N N . GLY B 1 41 ? -25.703 -4.547 8.375 1 97.75 41 GLY B N 1
ATOM 1526 C CA . GLY B 1 41 ? -25.578 -4.445 9.828 1 97.75 41 GLY B CA 1
ATOM 1527 C C . GLY B 1 41 ? -24.609 -5.449 10.422 1 97.75 41 GLY B C 1
ATOM 1528 O O . GLY B 1 41 ? -24.188 -5.301 11.562 1 97.75 41 GLY B O 1
ATOM 1529 N N . THR B 1 42 ? -24.281 -6.418 9.672 1 97.88 42 THR B N 1
ATOM 1530 C CA . THR B 1 42 ? -23.344 -7.434 10.148 1 97.88 42 THR B CA 1
ATOM 1531 C C . THR B 1 42 ? -21.953 -6.84 10.352 1 97.88 42 THR B C 1
ATOM 1533 O O . THR B 1 42 ? -21.453 -6.098 9.5 1 97.88 42 THR B O 1
ATOM 1536 N N . VAL B 1 43 ? -21.375 -7.137 11.531 1 97.25 43 VAL B N 1
ATOM 1537 C CA . VAL B 1 43 ? -19.984 -6.773 11.766 1 97.25 43 VAL B CA 1
ATOM 1538 C C . VAL B 1 43 ? -19.062 -7.848 11.188 1 97.25 43 VAL B C 1
ATOM 1540 O O . VAL B 1 43 ? -19.031 -8.977 11.688 1 97.25 43 VAL B O 1
ATOM 1543 N N . LEU B 1 44 ? -18.375 -7.465 10.156 1 95.69 44 LEU B N 1
ATOM 1544 C CA . LEU B 1 44 ? -17.484 -8.398 9.469 1 95.69 44 LEU B CA 1
ATOM 1545 C C . LEU B 1 44 ? -16.234 -8.688 10.297 1 95.69 44 LEU B C 1
ATOM 1547 O O . LEU B 1 44 ? -15.781 -9.828 10.359 1 95.69 44 LEU B O 1
ATOM 1551 N N . PHE B 1 45 ? -15.672 -7.707 10.906 1 94.38 45 PHE B N 1
ATOM 1552 C CA . PHE B 1 45 ? -14.531 -7.809 11.812 1 94.38 45 PHE B CA 1
ATOM 1553 C C . PHE B 1 45 ? -14.5 -6.625 12.773 1 94.38 45 PHE B C 1
ATOM 1555 O O . PHE B 1 45 ? -15.039 -5.559 12.477 1 94.38 45 PHE B O 1
ATOM 1562 N N . GLN B 1 46 ? -13.812 -6.824 13.914 1 93.5 46 GLN B N 1
ATOM 1563 C CA . GLN B 1 46 ? -13.719 -5.816 14.969 1 93.5 46 GLN B CA 1
ATOM 1564 C C . GLN B 1 46 ? -12.32 -5.207 15.023 1 93.5 46 GLN B C 1
ATOM 1566 O O . GLN B 1 46 ? -11.328 -5.906 14.844 1 93.5 46 GLN B O 1
ATOM 1571 N N . GLU B 1 47 ? -12.359 -3.932 15.242 1 91.06 47 GLU B N 1
ATOM 1572 C CA . GLU B 1 47 ? -11.078 -3.27 15.477 1 91.06 47 GLU B CA 1
ATOM 1573 C C . GLU B 1 47 ? -10.289 -3.969 16.578 1 91.06 47 GLU B C 1
ATOM 1575 O O . GLU B 1 47 ? -10.852 -4.352 17.609 1 91.06 47 GLU B O 1
ATOM 1580 N N . GLY B 1 48 ? -8.992 -4.188 16.328 1 89.19 48 GLY B N 1
ATOM 1581 C CA . GLY B 1 48 ? -8.117 -4.75 17.359 1 89.19 48 GLY B CA 1
ATOM 1582 C C . GLY B 1 48 ? -8.109 -6.266 17.359 1 89.19 48 GLY B C 1
ATOM 1583 O O . GLY B 1 48 ? -7.309 -6.883 18.062 1 89.19 48 GLY B O 1
ATOM 1584 N N . THR B 1 49 ? -8.961 -6.867 16.609 1 88.12 49 THR B N 1
ATOM 1585 C CA . THR B 1 49 ? -9.008 -8.328 16.562 1 88.12 49 THR B CA 1
ATOM 1586 C C . THR B 1 49 ? -8.195 -8.852 15.383 1 88.12 49 THR B C 1
ATOM 1588 O O . THR B 1 49 ? -7.797 -8.086 14.508 1 88.12 49 THR B O 1
ATOM 1591 N N . VAL B 1 50 ? -7.902 -10.102 15.523 1 85.25 50 VAL B N 1
ATOM 1592 C CA . VAL B 1 50 ? -7.18 -10.758 14.438 1 85.25 50 VAL B CA 1
ATOM 1593 C C . VAL B 1 50 ? -8.156 -11.195 13.352 1 85.25 50 VAL B C 1
ATOM 1595 O O . VAL B 1 50 ? -9.172 -11.828 13.648 1 85.25 50 VAL B O 1
ATOM 1598 N N . CYS B 1 51 ? -7.988 -10.586 12.188 1 81.75 51 CYS B N 1
ATOM 1599 C CA . CYS B 1 51 ? -8.711 -11.055 11.016 1 81.75 51 CYS B CA 1
ATOM 1600 C C . CYS B 1 51 ? -7.84 -11.969 10.156 1 81.75 51 CYS B C 1
ATOM 1602 O O . CYS B 1 51 ? -6.699 -11.617 9.836 1 81.75 51 CYS B O 1
ATOM 1604 N N . VAL B 1 52 ? -8.406 -13.117 9.695 1 87.5 52 VAL B N 1
ATOM 1605 C CA . VAL B 1 52 ? -7.57 -14.125 9.047 1 87.5 52 VAL B CA 1
ATOM 1606 C C . VAL B 1 52 ? -7.918 -14.195 7.562 1 87.5 52 VAL B C 1
ATOM 1608 O O . VAL B 1 52 ? -7.441 -15.086 6.852 1 87.5 52 VAL B O 1
ATOM 1611 N N . SER B 1 53 ? -8.781 -13.242 7.133 1 92.94 53 SER B N 1
ATOM 1612 C CA . SER B 1 53 ? -9.219 -13.352 5.746 1 92.94 53 SER B CA 1
ATOM 1613 C C . SER B 1 53 ? -9.055 -12.016 5.016 1 92.94 53 SER B C 1
ATOM 1615 O O . SER B 1 53 ? -9.164 -10.953 5.629 1 92.94 53 SER B O 1
ATOM 1617 N N . LEU B 1 54 ? -8.766 -12.109 3.779 1 94.25 54 LEU B N 1
ATOM 1618 C CA . LEU B 1 54 ? -8.945 -11.016 2.83 1 94.25 54 LEU B CA 1
ATOM 1619 C C . LEU B 1 54 ? -10.336 -11.062 2.205 1 94.25 54 LEU B C 1
ATOM 1621 O O . LEU B 1 54 ? -10.82 -12.141 1.848 1 94.25 54 LEU B O 1
ATOM 1625 N N . PHE B 1 55 ? -10.93 -9.93 2.035 1 96.69 55 PHE B N 1
ATOM 1626 C CA . PHE B 1 55 ? -12.25 -9.836 1.421 1 96.69 55 PHE B CA 1
ATOM 1627 C C . PHE B 1 55 ? -12.195 -9.008 0.143 1 96.69 55 PHE B C 1
ATOM 1629 O O . PHE B 1 55 ? -11.555 -7.949 0.109 1 96.69 55 PHE B O 1
ATOM 1636 N N . ILE B 1 56 ? -12.812 -9.492 -0.84 1 97.44 56 ILE B N 1
ATOM 1637 C CA . ILE B 1 56 ? -13.102 -8.703 -2.033 1 97.44 56 ILE B CA 1
ATOM 1638 C C . ILE B 1 56 ? -14.602 -8.414 -2.105 1 97.44 56 ILE B C 1
ATOM 1640 O O . ILE B 1 56 ? -15.414 -9.344 -2.125 1 97.44 56 ILE B O 1
ATOM 1644 N N . VAL B 1 57 ? -14.945 -7.18 -2.162 1 98.44 57 VAL B N 1
ATOM 1645 C CA . VAL B 1 57 ? -16.359 -6.812 -2.219 1 98.44 57 VAL B CA 1
ATOM 1646 C C . VAL B 1 57 ? -16.875 -6.969 -3.646 1 98.44 57 VAL B C 1
ATOM 1648 O O . VAL B 1 57 ? -16.391 -6.309 -4.566 1 98.44 57 VAL B O 1
ATOM 1651 N N . VAL B 1 58 ? -17.812 -7.855 -3.814 1 98.19 58 VAL B N 1
ATOM 1652 C CA . VAL B 1 58 ? -18.406 -8.07 -5.125 1 98.19 58 VAL B CA 1
ATOM 1653 C C . VAL B 1 58 ? -19.609 -7.133 -5.301 1 98.19 58 VAL B C 1
ATOM 1655 O O . VAL B 1 58 ? -19.703 -6.434 -6.312 1 98.19 58 VAL B O 1
ATOM 1658 N N . THR B 1 59 ? -20.484 -7.137 -4.41 1 98 59 THR B N 1
ATOM 1659 C CA . THR B 1 59 ? -21.609 -6.207 -4.324 1 98 59 THR B CA 1
ATOM 1660 C C . THR B 1 59 ? -21.781 -5.707 -2.893 1 98 59 THR B C 1
ATOM 1662 O O . THR B 1 59 ? -21.359 -6.367 -1.94 1 98 59 THR B O 1
ATOM 1665 N N . GLY B 1 60 ? -22.438 -4.492 -2.799 1 97.75 60 GLY B N 1
ATOM 1666 C CA . GLY B 1 60 ? -22.688 -3.91 -1.488 1 97.75 60 GLY B CA 1
ATOM 1667 C C . GLY B 1 60 ? -21.578 -2.979 -1.032 1 97.75 60 GLY B C 1
ATOM 1668 O O . GLY B 1 60 ? -20.781 -2.521 -1.844 1 97.75 60 GLY B O 1
ATOM 1669 N N . SER B 1 61 ? -21.656 -2.666 0.243 1 98.25 61 SER B N 1
ATOM 1670 C CA . SER B 1 61 ? -20.672 -1.739 0.791 1 98.25 61 SER B CA 1
ATOM 1671 C C . SER B 1 61 ? -20.359 -2.057 2.25 1 98.25 61 SER B C 1
ATOM 1673 O O . SER B 1 61 ? -21.188 -2.662 2.945 1 98.25 61 SER B O 1
ATOM 1675 N N . VAL B 1 62 ? -19.203 -1.758 2.629 1 98.12 62 VAL B N 1
ATOM 1676 C CA . VAL B 1 62 ? -18.703 -2.004 3.98 1 98.12 62 VAL B CA 1
ATOM 1677 C C . VAL B 1 62 ? -18.156 -0.709 4.574 1 98.12 62 VAL B C 1
ATOM 1679 O O . VAL B 1 62 ? -17.344 -0.029 3.945 1 98.12 62 VAL B O 1
ATOM 1682 N N . ALA B 1 63 ? -18.609 -0.395 5.727 1 97.69 63 ALA B N 1
ATOM 1683 C CA . ALA B 1 63 ? -18.078 0.761 6.445 1 97.69 63 ALA B CA 1
ATOM 1684 C C . ALA B 1 63 ? -16.859 0.375 7.285 1 97.69 63 ALA B C 1
ATOM 1686 O O . ALA B 1 63 ? -16.859 -0.672 7.938 1 97.69 63 ALA B O 1
ATOM 1687 N N . LEU B 1 64 ? -15.852 1.129 7.184 1 96.06 64 LEU B N 1
ATOM 1688 C CA . LEU B 1 64 ? -14.711 1.025 8.078 1 96.06 64 LEU B CA 1
ATOM 1689 C C . LEU B 1 64 ? -14.719 2.15 9.109 1 96.06 64 LEU B C 1
ATOM 1691 O O . LEU B 1 64 ? -14.656 3.328 8.75 1 96.06 64 LEU B O 1
ATOM 1695 N N . ASP B 1 65 ? -14.797 1.715 10.344 1 95.69 65 ASP B N 1
ATOM 1696 C CA . ASP B 1 65 ? -14.859 2.678 11.445 1 95.69 65 ASP B CA 1
ATOM 1697 C C . ASP B 1 65 ? -13.727 2.453 12.438 1 95.69 65 ASP B C 1
ATOM 1699 O O . ASP B 1 65 ? -13.359 1.311 12.719 1 95.69 65 ASP B O 1
ATOM 1703 N N . MET B 1 66 ? -13.25 3.531 12.938 1 94.06 66 MET B N 1
ATOM 1704 C CA . MET B 1 66 ? -12.234 3.471 13.992 1 94.06 66 MET B CA 1
ATOM 1705 C C . MET B 1 66 ? -12.734 4.141 15.266 1 94.06 66 MET B C 1
ATOM 1707 O O . MET B 1 66 ? -13.422 5.16 15.203 1 94.06 66 MET B O 1
ATOM 1711 N N . HIS B 1 67 ? -12.305 3.588 16.344 1 91.38 67 HIS B N 1
ATOM 1712 C CA . HIS B 1 67 ? -12.703 4.145 17.641 1 91.38 67 HIS B CA 1
ATOM 1713 C C . HIS B 1 67 ? -11.797 5.301 18.047 1 91.38 67 HIS B C 1
ATOM 1715 O O . HIS B 1 67 ? -10.57 5.18 18 1 91.38 67 HIS B O 1
ATOM 1721 N N . VAL B 1 68 ? -12.414 6.375 18.375 1 86.38 68 VAL B N 1
ATOM 1722 C CA . VAL B 1 68 ? -11.703 7.539 18.891 1 86.38 68 VAL B CA 1
ATOM 1723 C C . VAL B 1 68 ? -12.18 7.844 20.312 1 86.38 68 VAL B C 1
ATOM 1725 O O . VAL B 1 68 ? -13.383 7.98 20.562 1 86.38 68 VAL B O 1
ATOM 1728 N N . PRO B 1 69 ? -11.273 7.926 21.203 1 82.69 69 PRO B N 1
ATOM 1729 C CA . PRO B 1 69 ? -11.695 8.234 22.578 1 82.69 69 PRO B CA 1
ATOM 1730 C C . PRO B 1 69 ? -12.617 9.445 22.656 1 82.69 69 PRO B C 1
ATOM 1732 O O . PRO B 1 69 ? -12.391 10.445 21.969 1 82.69 69 PRO B O 1
ATOM 1735 N N . ARG B 1 70 ? -13.664 9.359 23.453 1 80.44 70 ARG B N 1
ATOM 1736 C CA . ARG B 1 70 ? -14.648 10.383 23.781 1 80.44 70 ARG B CA 1
ATOM 1737 C C . ARG B 1 70 ? -15.523 10.695 22.562 1 80.44 70 ARG B C 1
ATOM 1739 O O . ARG B 1 70 ? -16.5 11.453 22.672 1 80.44 70 ARG B O 1
ATOM 1746 N N . ARG B 1 71 ? -15.289 10.195 21.344 1 83.38 71 ARG B N 1
ATOM 1747 C CA . ARG B 1 71 ? -16.062 10.492 20.156 1 83.38 71 ARG B CA 1
ATOM 1748 C C . ARG B 1 71 ? -16.781 9.242 19.641 1 83.38 71 ARG B C 1
ATOM 1750 O O . ARG B 1 71 ? -17.719 9.344 18.844 1 83.38 71 ARG B O 1
ATOM 1757 N N . GLY B 1 72 ? -16.219 8.156 20.172 1 88.44 72 GLY B N 1
ATOM 1758 C CA . GLY B 1 72 ? -16.828 6.922 19.703 1 88.44 72 GLY B CA 1
ATOM 1759 C C . GLY B 1 72 ? -16.281 6.445 18.375 1 88.44 72 GLY B C 1
ATOM 1760 O O . GLY B 1 72 ? -15.07 6.535 18.141 1 88.44 72 GLY B O 1
ATOM 1761 N N . GLN B 1 73 ? -17.203 5.859 17.547 1 89.75 73 GLN B N 1
ATOM 1762 C CA . GLN B 1 73 ? -16.797 5.324 16.25 1 89.75 73 GLN B CA 1
ATOM 1763 C C . GLN B 1 73 ? -16.844 6.398 15.172 1 89.75 73 GLN B C 1
ATOM 1765 O O . GLN B 1 73 ? -17.859 7.078 15 1 89.75 73 GLN B O 1
ATOM 1770 N N . ILE B 1 74 ? -15.758 6.531 14.484 1 90.88 74 ILE B N 1
ATOM 1771 C CA . ILE B 1 74 ? -15.68 7.477 13.375 1 90.88 74 ILE B CA 1
ATOM 1772 C C . ILE B 1 74 ? -15.523 6.719 12.055 1 90.88 74 ILE B C 1
ATOM 1774 O O . ILE B 1 74 ? -14.656 5.844 11.938 1 90.88 74 ILE B O 1
ATOM 1778 N N . ARG B 1 75 ? -16.375 7.145 11.023 1 93 75 ARG B N 1
ATOM 1779 C CA . ARG B 1 75 ? -16.297 6.535 9.703 1 93 75 ARG B CA 1
ATOM 1780 C C . ARG B 1 75 ? -15.039 7 8.969 1 93 75 ARG B C 1
ATOM 1782 O O . ARG B 1 75 ? -14.875 8.195 8.703 1 93 75 ARG B O 1
ATOM 1789 N N . ILE B 1 76 ? -14.219 6.125 8.672 1 91 76 ILE B N 1
ATOM 1790 C CA . ILE B 1 76 ? -12.969 6.453 7.996 1 91 76 ILE B CA 1
ATOM 1791 C C . ILE B 1 76 ? -13.148 6.301 6.484 1 91 76 ILE B C 1
ATOM 1793 O O . ILE B 1 76 ? -12.625 7.109 5.711 1 91 76 ILE B O 1
ATOM 1797 N N . LEU B 1 77 ? -13.805 5.281 6.086 1 93.44 77 LEU B N 1
ATOM 1798 C CA . LEU B 1 77 ? -13.93 4.938 4.676 1 93.44 77 LEU B CA 1
ATOM 1799 C C . LEU B 1 77 ? -15.117 4.004 4.449 1 93.44 77 LEU B C 1
ATOM 1801 O O . LEU B 1 77 ? -15.5 3.252 5.348 1 93.44 77 LEU B O 1
ATOM 1805 N N . THR B 1 78 ? -15.742 4.191 3.373 1 96.56 78 THR B N 1
ATOM 1806 C CA . THR B 1 78 ? -16.688 3.189 2.885 1 96.56 78 THR B CA 1
ATOM 1807 C C . THR B 1 78 ? -16.109 2.455 1.675 1 96.56 78 THR B C 1
ATOM 1809 O O . THR B 1 78 ? -15.68 3.084 0.708 1 96.56 78 THR B O 1
ATOM 1812 N N . VAL B 1 79 ? -16.078 1.19 1.783 1 97 79 VAL B N 1
ATOM 1813 C CA . VAL B 1 79 ? -15.523 0.341 0.738 1 97 79 VAL B CA 1
ATOM 1814 C C . VAL B 1 79 ? -16.656 -0.274 -0.089 1 97 79 VAL B C 1
ATOM 1816 O O . VAL B 1 79 ? -17.594 -0.832 0.463 1 97 79 VAL B O 1
ATOM 1819 N N . GLY B 1 80 ? -16.516 -0.159 -1.39 1 97.62 80 GLY B N 1
ATOM 1820 C CA . GLY B 1 80 ? -17.562 -0.674 -2.258 1 97.62 80 GLY B CA 1
ATOM 1821 C C . GLY B 1 80 ? -17.078 -1.765 -3.195 1 97.62 80 GLY B C 1
ATOM 1822 O O . GLY B 1 80 ? -15.984 -2.314 -3.006 1 97.62 80 GLY B O 1
ATOM 1823 N N . ALA B 1 81 ? -17.906 -2.037 -4.211 1 97 81 ALA B N 1
ATOM 1824 C CA . ALA B 1 81 ? -17.641 -3.109 -5.168 1 97 81 ALA B CA 1
ATOM 1825 C C . ALA B 1 81 ? -16.266 -2.934 -5.824 1 97 81 ALA B C 1
ATOM 1827 O O . ALA B 1 81 ? -15.914 -1.828 -6.23 1 97 81 ALA B O 1
ATOM 1828 N N . GLY B 1 82 ? -15.508 -4.07 -5.848 1 96.5 82 GLY B N 1
ATOM 1829 C CA . GLY B 1 82 ? -14.219 -4.07 -6.512 1 96.5 82 GLY B CA 1
ATOM 1830 C C . GLY B 1 82 ? -13.062 -3.793 -5.57 1 96.5 82 GLY B C 1
ATOM 1831 O O . GLY B 1 82 ? -11.898 -3.975 -5.938 1 96.5 82 GLY B O 1
ATOM 1832 N N . GLU B 1 83 ? -13.375 -3.379 -4.395 1 96.56 83 GLU B N 1
ATOM 1833 C CA . GLU B 1 83 ? -12.336 -3.025 -3.432 1 96.56 83 GLU B CA 1
ATOM 1834 C C . GLU B 1 83 ? -12.094 -4.16 -2.439 1 96.56 83 GLU B C 1
ATOM 1836 O O . GLU B 1 83 ? -12.852 -5.133 -2.404 1 96.56 83 GLU B O 1
ATOM 1841 N N . ILE B 1 84 ? -10.992 -4.027 -1.731 1 95.75 84 ILE B N 1
ATOM 1842 C CA . ILE B 1 84 ? -10.602 -5.125 -0.853 1 95.75 84 ILE B CA 1
ATOM 1843 C C . ILE B 1 84 ? -10.562 -4.641 0.595 1 95.75 84 ILE B C 1
ATOM 1845 O O . ILE B 1 84 ? -10.453 -3.439 0.851 1 95.75 84 ILE B O 1
ATOM 1849 N N . LEU B 1 85 ? -10.719 -5.629 1.56 1 94.31 85 LEU B N 1
ATOM 1850 C CA . LEU B 1 85 ? -10.586 -5.445 3 1 94.31 85 LEU B CA 1
ATOM 1851 C C . LEU B 1 85 ? -9.75 -6.562 3.617 1 94.31 85 LEU B C 1
ATOM 1853 O O . LEU B 1 85 ? -9.625 -7.645 3.035 1 94.31 85 LEU B O 1
ATOM 1857 N N . GLY B 1 86 ? -9.234 -6.297 4.703 1 89.88 86 GLY B N 1
ATOM 1858 C CA . GLY B 1 86 ? -8.547 -7.332 5.461 1 89.88 86 GLY B CA 1
ATOM 1859 C C . GLY B 1 86 ? -7.148 -7.613 4.953 1 89.88 86 GLY B C 1
ATOM 1860 O O . GLY B 1 86 ? -6.66 -8.742 5.059 1 89.88 86 GLY B O 1
ATOM 1861 N N . TRP B 1 87 ? -6.555 -6.699 4.355 1 82.19 87 TRP B N 1
ATOM 1862 C CA . TRP B 1 87 ? -5.242 -6.902 3.75 1 82.19 87 TRP B CA 1
ATOM 1863 C C . TRP B 1 87 ? -4.203 -7.246 4.812 1 82.19 87 TRP B C 1
ATOM 1865 O O . TRP B 1 87 ? -3.211 -7.922 4.52 1 82.19 87 TRP B O 1
ATOM 1875 N N . SER B 1 88 ? -4.453 -6.828 5.953 1 76.81 88 SER B N 1
ATOM 1876 C CA . SER B 1 88 ? -3.516 -7.109 7.035 1 76.81 88 SER B CA 1
ATOM 1877 C C . SER B 1 88 ? -3.365 -8.609 7.258 1 76.81 88 SER B C 1
ATOM 1879 O O . SER B 1 88 ? -2.355 -9.062 7.801 1 76.81 88 SER B O 1
ATOM 1881 N N . ALA B 1 89 ? -4.332 -9.359 6.859 1 71.94 89 ALA B N 1
ATOM 1882 C CA . ALA B 1 89 ? -4.32 -10.812 7.027 1 71.94 89 ALA B CA 1
ATOM 1883 C C . ALA B 1 89 ? -3.178 -11.445 6.242 1 71.94 89 ALA B C 1
ATOM 1885 O O . ALA B 1 89 ? -2.76 -12.57 6.539 1 71.94 89 ALA B O 1
ATOM 1886 N N . LEU B 1 90 ? -2.67 -10.75 5.219 1 74.19 90 LEU B N 1
ATOM 1887 C CA . LEU B 1 90 ? -1.616 -11.289 4.367 1 74.19 90 LEU B CA 1
ATOM 1888 C C . LEU B 1 90 ? -0.251 -11.141 5.027 1 74.19 90 LEU B C 1
ATOM 1890 O O . LEU B 1 90 ? 0.712 -11.797 4.633 1 74.19 90 LEU B O 1
ATOM 1894 N N . TRP B 1 91 ? -0.104 -10.203 5.828 1 68.75 91 TRP B N 1
ATOM 1895 C CA . TRP B 1 91 ? 1.225 -9.859 6.324 1 68.75 91 TRP B CA 1
ATOM 1896 C C . TRP B 1 91 ? 1.399 -10.312 7.773 1 68.75 91 TRP B C 1
ATOM 1898 O O . TRP B 1 91 ? 2.42 -10.016 8.398 1 68.75 91 TRP B O 1
ATOM 1908 N N . GLY B 1 92 ? 0.618 -11.391 8.117 1 58.78 92 GLY B N 1
ATOM 1909 C CA . GLY B 1 92 ? 0.743 -11.906 9.469 1 58.78 92 GLY B CA 1
ATOM 1910 C C . GLY B 1 92 ? -0.201 -11.242 10.453 1 58.78 92 GLY B C 1
ATOM 1911 O O . GLY B 1 92 ? -1.143 -10.555 10.047 1 58.78 92 GLY B O 1
ATOM 1912 N N . SER B 1 93 ? 0.251 -11.367 11.789 1 57.62 93 SER B N 1
ATOM 1913 C CA . SER B 1 93 ? -0.498 -11.18 13.023 1 57.62 93 SER B CA 1
ATOM 1914 C C . SER B 1 93 ? -0.941 -9.734 13.195 1 57.62 93 SER B C 1
ATOM 1916 O O . SER B 1 93 ? -0.824 -9.164 14.281 1 57.62 93 SER B O 1
ATOM 1918 N N . GLN B 1 94 ? -1.482 -9.281 12.047 1 68 94 GLN B N 1
ATOM 1919 C CA . GLN B 1 94 ? -1.831 -7.895 12.336 1 68 94 GLN B CA 1
ATOM 1920 C C . GLN B 1 94 ? -3.297 -7.77 12.742 1 68 94 GLN B C 1
ATOM 1922 O O . GLN B 1 94 ? -4.145 -8.531 12.273 1 68 94 GLN B O 1
ATOM 1927 N N . ARG B 1 95 ? -3.463 -7.109 13.805 1 83 95 ARG B N 1
ATOM 1928 C CA . ARG B 1 95 ? -4.785 -6.727 14.297 1 83 95 ARG B CA 1
ATOM 1929 C C . ARG B 1 95 ? -5.438 -5.711 13.359 1 83 95 ARG B C 1
ATOM 1931 O O . ARG B 1 95 ? -4.746 -4.914 12.727 1 83 95 ARG B O 1
ATOM 1938 N N . MET B 1 96 ? -6.754 -5.891 13.258 1 88.44 96 MET B N 1
ATOM 1939 C CA . MET B 1 96 ? -7.516 -4.961 12.422 1 88.44 96 MET B CA 1
ATOM 1940 C C . MET B 1 96 ? -7.469 -3.553 13.008 1 88.44 96 MET B C 1
ATOM 1942 O O . MET B 1 96 ? -7.633 -3.367 14.211 1 88.44 96 MET B O 1
ATOM 1946 N N . THR B 1 97 ? -7.223 -2.619 12.133 1 87.38 97 THR B N 1
ATOM 1947 C CA . THR B 1 97 ? -7.07 -1.243 12.594 1 87.38 97 THR B CA 1
ATOM 1948 C C . THR B 1 97 ? -8.43 -0.546 12.664 1 87.38 97 THR B C 1
ATOM 1950 O O . THR B 1 97 ? -8.547 0.54 13.234 1 87.38 97 THR B O 1
ATOM 1953 N N . ALA B 1 98 ? -9.438 -1.19 12.047 1 91.81 98 ALA B N 1
ATOM 1954 C CA . ALA B 1 98 ? -10.781 -0.629 11.984 1 91.81 98 ALA B CA 1
ATOM 1955 C C . ALA B 1 98 ? -11.844 -1.725 12.102 1 91.81 98 ALA B C 1
ATOM 1957 O O . ALA B 1 98 ? -11.539 -2.906 11.906 1 91.81 98 ALA B O 1
ATOM 1958 N N . MET B 1 99 ? -12.992 -1.279 12.5 1 95.19 99 MET B N 1
ATOM 1959 C CA . MET B 1 99 ? -14.164 -2.154 12.43 1 95.19 99 MET B CA 1
ATOM 1960 C C . MET B 1 99 ? -14.789 -2.113 11.047 1 95.19 99 MET B C 1
ATOM 1962 O O . MET B 1 99 ? -14.906 -1.046 10.438 1 95.19 99 MET B O 1
ATOM 1966 N N . GLY B 1 100 ? -15.094 -3.227 10.523 1 96.5 100 GLY B N 1
ATOM 1967 C CA . GLY B 1 100 ? -15.82 -3.322 9.266 1 96.5 100 GLY B CA 1
ATOM 1968 C C . GLY B 1 100 ? -17.266 -3.74 9.438 1 96.5 100 GLY B C 1
ATOM 1969 O O . GLY B 1 100 ? -17.547 -4.824 9.953 1 96.5 100 GLY B O 1
ATOM 1970 N N . THR B 1 101 ? -18.203 -2.92 9.039 1 98 101 THR B N 1
ATOM 1971 C CA . THR B 1 101 ? -19.625 -3.199 9.156 1 98 101 THR B CA 1
ATOM 1972 C C . THR B 1 101 ? -20.297 -3.17 7.781 1 98 101 THR B C 1
ATOM 1974 O O . THR B 1 101 ? -20.109 -2.223 7.012 1 98 101 THR B O 1
ATOM 1977 N N . ILE B 1 102 ? -21.125 -4.207 7.559 1 98.56 102 ILE B N 1
ATOM 1978 C CA . ILE B 1 102 ? -21.859 -4.254 6.305 1 98.56 102 ILE B CA 1
ATOM 1979 C C . ILE B 1 102 ? -22.953 -3.18 6.305 1 98.56 102 ILE B C 1
ATOM 1981 O O . ILE B 1 102 ? -23.812 -3.164 7.18 1 98.56 102 ILE B O 1
ATOM 1985 N N . LEU B 1 103 ? -22.875 -2.26 5.367 1 97.75 103 LEU B N 1
ATOM 1986 C CA . LEU B 1 103 ? -23.875 -1.196 5.277 1 97.75 103 LEU B CA 1
ATOM 1987 C C . LEU B 1 103 ? -25.078 -1.647 4.457 1 97.75 103 LEU B C 1
ATOM 1989 O O . LEU B 1 103 ? -26.219 -1.456 4.875 1 97.75 103 LEU B O 1
ATOM 1993 N N . ASP B 1 104 ? -24.781 -2.127 3.254 1 95.94 104 ASP B N 1
ATOM 1994 C CA . ASP B 1 104 ? -25.75 -2.75 2.361 1 95.94 104 ASP B CA 1
ATOM 1995 C C . ASP B 1 104 ? -25.453 -4.234 2.174 1 95.94 104 ASP B C 1
ATOM 1997 O O . ASP B 1 104 ? -24.281 -4.637 2.113 1 95.94 104 ASP B O 1
ATOM 2001 N N . ALA B 1 105 ? -26.578 -4.965 2.146 1 96.38 105 ALA B N 1
ATOM 2002 C CA . ALA B 1 105 ? -26.344 -6.387 1.896 1 96.38 105 ALA B CA 1
ATOM 2003 C C . ALA B 1 105 ? -25.25 -6.582 0.857 1 96.38 105 ALA B C 1
ATOM 2005 O O . ALA B 1 105 ? -25.203 -5.883 -0.157 1 96.38 105 ALA B O 1
ATOM 2006 N N . ALA B 1 106 ? -24.297 -7.48 1.221 1 98 106 ALA B N 1
ATOM 2007 C CA . ALA B 1 106 ? -23.078 -7.559 0.421 1 98 106 ALA B CA 1
ATOM 2008 C C . ALA B 1 106 ? -22.766 -9 0.037 1 98 106 ALA B C 1
ATOM 2010 O O . ALA B 1 106 ? -23.062 -9.93 0.795 1 98 106 ALA B O 1
ATOM 2011 N N . THR B 1 107 ? -22.297 -9.195 -1.15 1 98.25 107 THR B N 1
ATOM 2012 C CA . THR B 1 107 ? -21.609 -10.414 -1.569 1 98.25 107 THR B CA 1
ATOM 2013 C C . THR B 1 107 ? -20.094 -10.219 -1.533 1 98.25 107 THR B C 1
ATOM 2015 O O . THR B 1 107 ? -19.562 -9.273 -2.117 1 98.25 107 THR B O 1
ATOM 2018 N N . LEU B 1 108 ? -19.406 -11.109 -0.784 1 98 108 LEU B N 1
ATOM 2019 C CA . LEU B 1 108 ? -17.953 -11.031 -0.639 1 98 108 LEU B CA 1
ATOM 2020 C C . LEU B 1 108 ? -17.297 -12.32 -1.13 1 98 108 LEU B C 1
ATOM 2022 O O . LEU B 1 108 ? -17.828 -13.414 -0.93 1 98 108 LEU B O 1
ATOM 2026 N N . VAL B 1 109 ? -16.203 -12.164 -1.822 1 97.62 109 VAL B N 1
ATOM 2027 C CA . VAL B 1 109 ? -15.273 -13.281 -1.939 1 97.62 109 VAL B CA 1
ATOM 2028 C C . VAL B 1 109 ? -14.273 -13.234 -0.788 1 97.62 109 VAL B C 1
ATOM 2030 O O . VAL B 1 109 ? -13.562 -12.242 -0.611 1 97.62 109 VAL B O 1
ATOM 2033 N N . THR B 1 110 ? -14.25 -14.266 -0.014 1 96.56 110 THR B N 1
ATOM 2034 C CA . THR B 1 110 ? -13.398 -14.352 1.167 1 96.56 110 THR B CA 1
ATOM 2035 C C . THR B 1 110 ? -12.258 -15.344 0.94 1 96.56 110 THR B C 1
ATOM 2037 O O . THR B 1 110 ? -12.492 -16.484 0.517 1 96.56 110 THR B O 1
ATOM 2040 N N . ILE B 1 111 ? -11.062 -14.883 1.219 1 95.5 111 ILE B N 1
ATOM 2041 C CA . ILE B 1 111 ? -9.875 -15.703 1.025 1 95.5 111 ILE B CA 1
ATOM 2042 C C . ILE B 1 111 ? -9.086 -15.797 2.332 1 95.5 111 ILE B C 1
ATOM 2044 O O . ILE B 1 111 ? -8.641 -14.781 2.863 1 95.5 111 ILE B O 1
ATOM 2048 N N . PRO B 1 112 ? -8.93 -17.016 2.85 1 94.44 112 PRO B N 1
ATOM 2049 C CA . PRO B 1 112 ? -8.07 -17.125 4.027 1 94.44 112 PRO B CA 1
ATOM 2050 C C . PRO B 1 112 ? -6.652 -16.609 3.773 1 94.44 112 PRO B C 1
ATOM 2052 O O . PRO B 1 112 ? -6.004 -17.031 2.814 1 94.44 112 PRO B O 1
ATOM 2055 N N . GLY B 1 113 ? -6.23 -15.703 4.609 1 92.44 113 GLY B N 1
ATOM 2056 C CA . GL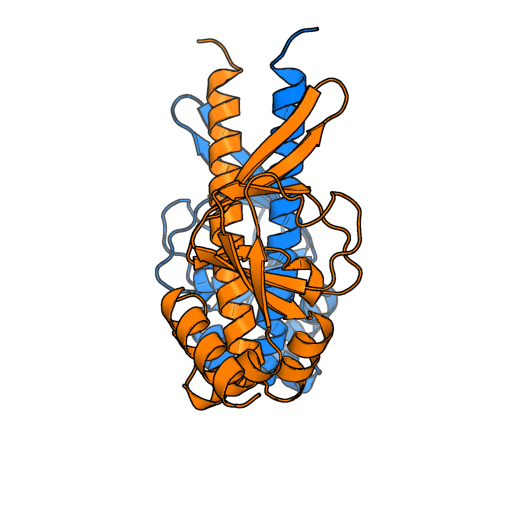Y B 1 113 ? -4.949 -15.047 4.422 1 92.44 113 GLY B CA 1
ATOM 2057 C C . GLY B 1 113 ? -3.785 -16.016 4.355 1 92.44 113 GLY B C 1
ATOM 2058 O O . GLY B 1 113 ? -2.908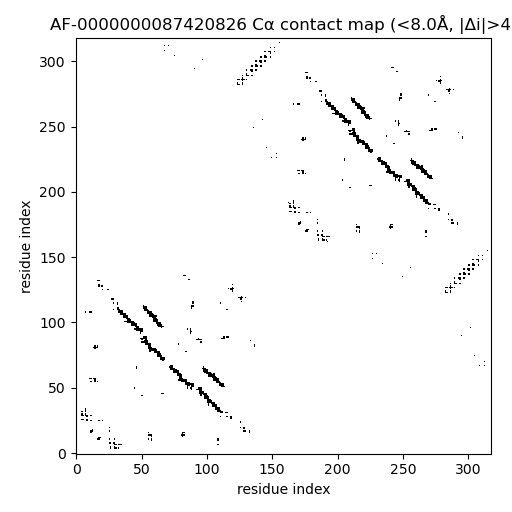 -15.875 3.498 1 92.44 113 GLY B O 1
ATOM 2059 N N . GLN B 1 114 ? -3.752 -16.953 5.25 1 91.44 114 GLN B N 1
ATOM 2060 C CA . GLN B 1 114 ? -2.668 -17.938 5.281 1 91.44 114 GLN B CA 1
ATOM 2061 C C . GLN B 1 114 ? -2.619 -18.75 3.986 1 91.44 114 GLN B C 1
ATOM 2063 O O . GLN B 1 114 ? -1.541 -18.984 3.441 1 91.44 114 GLN B O 1
ATOM 2068 N N . ARG B 1 115 ? -3.756 -19.141 3.494 1 94.31 115 ARG B N 1
ATOM 2069 C CA . ARG B 1 115 ? -3.816 -19.906 2.258 1 94.31 115 ARG B CA 1
ATOM 2070 C C . ARG B 1 115 ? -3.369 -19.062 1.066 1 94.31 115 ARG B C 1
ATOM 2072 O O . ARG B 1 115 ? -2.691 -19.562 0.166 1 94.31 115 ARG B O 1
ATOM 2079 N N . LEU B 1 116 ? -3.822 -17.828 1.062 1 94.75 116 LEU B N 1
ATOM 2080 C CA . LEU B 1 116 ? -3.393 -16.938 -0.006 1 94.75 116 LEU B CA 1
ATOM 2081 C C . LEU B 1 116 ? -1.88 -16.75 0.019 1 94.75 116 LEU B C 1
ATOM 2083 O O . LEU B 1 116 ? -1.229 -16.781 -1.027 1 94.75 116 LEU B O 1
ATOM 2087 N N . GLN B 1 117 ? -1.364 -16.547 1.198 1 92.5 117 GLN B N 1
ATOM 2088 C CA . GLN B 1 117 ? 0.082 -16.391 1.331 1 92.5 117 GLN B CA 1
ATOM 2089 C C . GLN B 1 117 ? 0.807 -17.641 0.822 1 92.5 117 GLN B C 1
ATOM 2091 O O . GLN B 1 117 ? 1.812 -17.531 0.117 1 92.5 117 GLN B O 1
ATOM 2096 N N . GLU B 1 118 ? 0.344 -18.781 1.183 1 95.06 118 GLU B N 1
ATOM 2097 C CA . GLU B 1 118 ? 0.932 -20.031 0.729 1 95.06 118 GLU B CA 1
ATOM 2098 C C . GLU B 1 118 ? 0.89 -20.141 -0.792 1 95.06 118 GLU B C 1
ATOM 2100 O O . GLU B 1 118 ? 1.854 -20.594 -1.413 1 95.06 118 GLU B O 1
ATOM 2105 N N . LEU B 1 119 ? -0.219 -19.781 -1.303 1 96.19 119 LEU B N 1
ATOM 2106 C CA . LEU B 1 119 ? -0.359 -19.797 -2.754 1 96.19 119 LEU B CA 1
ATOM 2107 C C . LEU B 1 119 ? 0.641 -18.859 -3.412 1 96.19 119 LEU B C 1
ATOM 2109 O O . LEU B 1 119 ? 1.291 -19.219 -4.395 1 96.19 119 LEU B O 1
ATOM 2113 N N . CYS B 1 120 ? 0.778 -17.656 -2.91 1 94.88 120 CYS B N 1
ATOM 2114 C CA . CYS B 1 120 ? 1.727 -16.672 -3.426 1 94.88 120 CYS B CA 1
ATOM 2115 C C . CYS B 1 120 ? 3.158 -17.188 -3.303 1 94.88 120 CYS B C 1
ATOM 2117 O O . CYS B 1 120 ? 3.984 -16.938 -4.184 1 94.88 120 CYS B O 1
ATOM 2119 N N . ASP B 1 121 ? 3.422 -17.875 -2.27 1 93.94 121 ASP B N 1
ATOM 2120 C CA . ASP B 1 121 ? 4.75 -18.438 -2.049 1 93.94 121 ASP B CA 1
ATOM 2121 C C . ASP B 1 121 ? 5.035 -19.578 -3.035 1 93.94 121 ASP B C 1
ATOM 2123 O O . ASP B 1 121 ? 6.176 -19.75 -3.463 1 93.94 121 ASP B O 1
ATOM 2127 N N . ALA B 1 122 ? 4.051 -20.297 -3.377 1 95.81 122 ALA B N 1
ATOM 2128 C CA . ALA B 1 122 ? 4.203 -21.438 -4.285 1 95.81 122 ALA B CA 1
ATOM 2129 C C . ALA B 1 122 ? 4.234 -20.984 -5.738 1 95.81 122 ALA B C 1
ATOM 2131 O O . ALA B 1 122 ? 4.844 -21.625 -6.59 1 95.81 122 ALA B O 1
ATOM 2132 N N . ASP B 1 123 ? 3.525 -19.969 -5.98 1 96.31 123 ASP B N 1
ATOM 2133 C CA . ASP B 1 123 ? 3.434 -19.391 -7.316 1 96.31 123 ASP B CA 1
ATOM 2134 C C . ASP B 1 123 ? 3.76 -17.891 -7.293 1 96.31 123 ASP B C 1
ATOM 2136 O O . ASP B 1 123 ? 2.889 -17.062 -7.012 1 96.31 123 ASP B O 1
ATOM 2140 N N . ARG B 1 124 ? 4.941 -17.578 -7.727 1 95.31 124 ARG B N 1
ATOM 2141 C CA . ARG B 1 124 ? 5.441 -16.219 -7.555 1 95.31 124 ARG B CA 1
ATOM 2142 C C . ARG B 1 124 ? 4.805 -15.266 -8.57 1 95.31 124 ARG B C 1
ATOM 2144 O O . ARG B 1 124 ? 4.766 -14.055 -8.352 1 95.31 124 ARG B O 1
ATOM 2151 N N . GLU B 1 125 ? 4.359 -15.805 -9.688 1 95.12 125 GLU B N 1
ATOM 2152 C CA . GLU B 1 125 ? 3.592 -14.961 -10.602 1 95.12 125 GLU B CA 1
ATOM 2153 C C . GLU B 1 125 ? 2.311 -14.453 -9.945 1 95.12 125 GLU B C 1
ATOM 2155 O O . GLU B 1 125 ? 2.02 -13.258 -9.984 1 95.12 125 GLU B O 1
ATOM 2160 N N . ILE B 1 126 ? 1.61 -15.328 -9.297 1 95.75 126 ILE B N 1
ATOM 2161 C CA . ILE B 1 126 ? 0.396 -14.961 -8.57 1 95.75 126 ILE B CA 1
ATOM 2162 C C . ILE B 1 126 ? 0.741 -13.992 -7.445 1 95.75 126 ILE B C 1
ATOM 2164 O O . ILE B 1 126 ? 0.067 -12.969 -7.27 1 95.75 126 ILE B O 1
ATOM 2168 N N . GLY B 1 127 ? 1.813 -14.352 -6.758 1 95 127 GLY B N 1
ATOM 2169 C CA . GLY B 1 127 ? 2.229 -13.5 -5.652 1 95 127 GLY B CA 1
ATOM 2170 C C . GLY B 1 127 ? 2.539 -12.078 -6.082 1 95 127 GLY B C 1
ATOM 2171 O O . GLY B 1 127 ? 2.09 -11.117 -5.445 1 95 127 GLY B O 1
ATOM 2172 N N . TYR B 1 128 ? 3.279 -12 -7.145 1 94.19 128 TYR B N 1
ATOM 2173 C CA . TYR B 1 128 ? 3.668 -10.695 -7.668 1 94.19 128 TYR B CA 1
ATOM 2174 C C . TYR B 1 128 ? 2.443 -9.891 -8.086 1 94.19 128 TYR B C 1
ATOM 2176 O O . TYR B 1 128 ? 2.295 -8.727 -7.691 1 94.19 128 TYR B O 1
ATOM 2184 N N . ARG B 1 129 ? 1.562 -10.43 -8.758 1 93.5 129 ARG B N 1
ATOM 2185 C CA . ARG B 1 129 ? 0.384 -9.734 -9.266 1 93.5 129 ARG B CA 1
ATOM 2186 C C . ARG B 1 129 ? -0.551 -9.328 -8.133 1 93.5 129 ARG B C 1
ATOM 2188 O O . ARG B 1 129 ? -1.083 -8.219 -8.117 1 93.5 129 ARG B O 1
ATOM 2195 N N . VAL B 1 130 ? -0.769 -10.195 -7.223 1 93.44 130 VAL B N 1
ATOM 2196 C CA . VAL B 1 130 ? -1.627 -9.922 -6.074 1 93.44 130 VAL B CA 1
ATOM 2197 C C . VAL B 1 130 ? -1.06 -8.75 -5.273 1 93.44 130 VAL B C 1
ATOM 2199 O O . VAL B 1 130 ? -1.787 -7.816 -4.926 1 93.44 130 VAL B O 1
ATOM 2202 N N . MET B 1 131 ? 0.202 -8.805 -5.023 1 92.75 131 MET B N 1
ATOM 2203 C CA . MET B 1 131 ? 0.829 -7.75 -4.23 1 92.75 131 MET B CA 1
ATOM 2204 C C . MET B 1 131 ? 0.792 -6.414 -4.969 1 92.75 131 MET B C 1
ATOM 2206 O O . MET B 1 131 ? 0.616 -5.363 -4.348 1 92.75 131 MET B O 1
ATOM 2210 N N . GLN B 1 132 ? 1.011 -6.461 -6.234 1 90.62 132 GLN B N 1
ATOM 2211 C CA . GLN B 1 132 ? 0.917 -5.246 -7.043 1 90.62 132 GLN B CA 1
ATOM 2212 C C . GLN B 1 132 ? -0.459 -4.602 -6.902 1 90.62 132 GLN B C 1
ATOM 2214 O O . GLN B 1 132 ? -0.563 -3.389 -6.699 1 90.62 132 GLN B O 1
ATOM 2219 N N . ARG B 1 133 ? -1.452 -5.344 -7.027 1 91.56 133 ARG B N 1
ATOM 2220 C CA . ARG B 1 133 ? -2.811 -4.82 -6.934 1 91.56 133 ARG B CA 1
ATOM 2221 C C . ARG B 1 133 ? -3.1 -4.289 -5.535 1 91.56 133 ARG B C 1
ATOM 2223 O O . ARG B 1 133 ? -3.775 -3.27 -5.379 1 91.56 133 ARG B O 1
ATOM 2230 N N . MET B 1 134 ? -2.617 -4.977 -4.574 1 91.31 134 MET B N 1
ATOM 2231 C CA . MET B 1 134 ? -2.779 -4.512 -3.199 1 91.31 134 MET B CA 1
ATOM 2232 C C . MET B 1 134 ? -2.066 -3.18 -2.988 1 91.31 134 MET B C 1
ATOM 2234 O O . MET B 1 134 ? -2.623 -2.262 -2.385 1 91.31 134 MET B O 1
ATOM 2238 N N . ALA B 1 135 ? -0.884 -3.135 -3.453 1 89.81 135 ALA B N 1
ATOM 2239 C CA . ALA B 1 135 ? -0.119 -1.896 -3.33 1 89.81 135 ALA B CA 1
ATOM 2240 C C . ALA B 1 135 ? -0.855 -0.729 -3.98 1 89.81 135 ALA B C 1
ATOM 2242 O O . ALA B 1 135 ? -0.902 0.37 -3.424 1 89.81 135 ALA B O 1
ATOM 2243 N N . VAL B 1 136 ? -1.412 -0.955 -5.117 1 88.94 136 VAL B N 1
ATOM 2244 C CA . VAL B 1 136 ? -2.162 0.077 -5.824 1 88.94 136 VAL B CA 1
ATOM 2245 C C . VAL B 1 136 ? -3.381 0.489 -5 1 88.94 136 VAL B C 1
ATOM 2247 O O . VAL B 1 136 ? -3.662 1.68 -4.848 1 88.94 136 VAL B O 1
ATOM 2250 N N . ALA B 1 137 ? -4.09 -0.452 -4.496 1 91.44 137 ALA B N 1
ATOM 2251 C CA . ALA B 1 137 ? -5.254 -0.164 -3.664 1 91.44 137 ALA B CA 1
ATOM 2252 C C . ALA B 1 137 ? -4.863 0.645 -2.43 1 91.44 137 ALA B C 1
ATOM 2254 O O . ALA B 1 137 ? -5.52 1.632 -2.092 1 91.44 137 ALA B O 1
ATOM 2255 N N . LEU B 1 138 ? -3.824 0.226 -1.759 1 91.5 138 LEU B N 1
ATOM 2256 C CA . LEU B 1 138 ? -3.352 0.914 -0.563 1 91.5 138 LEU B CA 1
ATOM 2257 C C . LEU B 1 138 ? -2.912 2.336 -0.893 1 91.5 138 LEU B C 1
ATOM 2259 O O . LEU B 1 138 ? -3.166 3.264 -0.12 1 91.5 138 LEU B O 1
ATOM 2263 N N . SER B 1 139 ? -2.227 2.467 -2.016 1 90.81 139 SER B N 1
ATOM 2264 C CA . SER B 1 139 ? -1.768 3.791 -2.424 1 90.81 139 SER B CA 1
ATOM 2265 C C . SER B 1 139 ? -2.941 4.734 -2.658 1 90.81 139 SER B C 1
ATOM 2267 O O . SER B 1 139 ? -2.883 5.91 -2.291 1 90.81 139 SER B O 1
ATOM 2269 N N . ARG B 1 140 ? -3.973 4.262 -3.285 1 91 140 ARG B N 1
ATOM 2270 C CA . ARG B 1 140 ? -5.168 5.066 -3.521 1 91 140 ARG B CA 1
ATOM 2271 C C . ARG B 1 140 ? -5.82 5.477 -2.205 1 91 140 ARG B C 1
ATOM 2273 O O . ARG B 1 140 ? -6.23 6.625 -2.041 1 91 140 ARG B O 1
ATOM 2280 N N . ARG B 1 141 ? -5.918 4.578 -1.32 1 93.25 141 ARG B N 1
ATOM 2281 C CA . ARG B 1 141 ? -6.52 4.871 -0.022 1 93.25 141 ARG B CA 1
ATOM 2282 C C . ARG B 1 141 ? -5.656 5.852 0.77 1 93.25 141 ARG B C 1
ATOM 2284 O O . ARG B 1 141 ? -6.18 6.703 1.49 1 93.25 141 ARG B O 1
ATOM 2291 N N . LEU B 1 142 ? -4.367 5.664 0.696 1 92.62 142 LEU B N 1
ATOM 2292 C CA . LEU B 1 142 ? -3.459 6.586 1.368 1 92.62 142 LEU B CA 1
ATOM 2293 C C . LEU B 1 142 ? -3.637 8.008 0.838 1 92.62 142 LEU B C 1
ATOM 2295 O O . LEU B 1 142 ? -3.725 8.961 1.617 1 92.62 142 LEU B O 1
ATOM 2299 N N . LEU B 1 143 ? -3.682 8.156 -0.491 1 90.94 143 LEU B N 1
ATOM 2300 C CA . LEU B 1 143 ? -3.898 9.477 -1.077 1 90.94 143 LEU B CA 1
ATOM 2301 C C . LEU B 1 143 ? -5.219 10.07 -0.604 1 90.94 143 LEU B C 1
ATOM 2303 O O . LEU B 1 143 ? -5.281 11.25 -0.245 1 90.94 143 LEU B O 1
ATOM 2307 N N . ALA B 1 144 ? -6.246 9.266 -0.606 1 91.88 144 ALA B N 1
ATOM 2308 C CA . ALA B 1 144 ? -7.551 9.734 -0.153 1 91.88 144 ALA B CA 1
ATOM 2309 C C . ALA B 1 144 ? -7.496 10.188 1.303 1 91.88 144 ALA B C 1
ATOM 2311 O O . ALA B 1 144 ? -8.078 11.211 1.66 1 91.88 144 ALA B O 1
ATOM 2312 N N . ALA B 1 145 ? -6.855 9.391 2.119 1 92 145 ALA B N 1
ATOM 2313 C CA . ALA B 1 145 ? -6.711 9.758 3.527 1 92 145 ALA B CA 1
ATOM 2314 C C . ALA B 1 145 ? -5.957 11.07 3.68 1 92 145 ALA B C 1
ATOM 2316 O O . ALA B 1 145 ? -6.316 11.914 4.508 1 92 145 ALA B O 1
ATOM 2317 N N . ARG B 1 146 ? -4.941 11.281 2.924 1 90.75 146 ARG B N 1
ATOM 2318 C CA . ARG B 1 146 ? -4.152 12.508 2.994 1 90.75 146 ARG B CA 1
ATOM 2319 C C . ARG B 1 146 ? -4.973 13.711 2.553 1 90.75 146 ARG B C 1
ATOM 2321 O O . ARG B 1 146 ? -4.891 14.781 3.158 1 90.75 146 ARG B O 1
ATOM 2328 N N . LEU B 1 147 ? -5.73 13.547 1.504 1 89.25 147 LEU B N 1
ATOM 2329 C CA . LEU B 1 147 ? -6.57 14.641 1.014 1 89.25 147 LEU B CA 1
ATOM 2330 C C . LEU B 1 147 ? -7.641 15 2.035 1 89.25 147 LEU B C 1
ATOM 2332 O O . LEU B 1 147 ? -7.98 16.172 2.195 1 89.25 147 LEU B O 1
ATOM 2336 N N . GLN B 1 148 ? -8.18 14.016 2.67 1 86.12 148 GLN B N 1
ATOM 2337 C CA . GLN B 1 148 ? -9.141 14.281 3.732 1 86.12 148 GLN B CA 1
ATOM 2338 C C . GLN B 1 148 ? -8.508 15.07 4.871 1 86.12 148 GLN B C 1
ATOM 2340 O O . GLN B 1 148 ? -9.125 15.984 5.426 1 86.12 148 GLN B O 1
ATOM 2345 N N . LEU B 1 149 ? -7.32 14.68 5.27 1 82.75 149 LEU B N 1
ATOM 2346 C CA . LEU B 1 149 ? -6.562 15.383 6.293 1 82.75 149 LEU B CA 1
ATOM 2347 C C . LEU B 1 149 ? -6.387 16.859 5.926 1 82.75 149 LEU B C 1
ATOM 2349 O O . LEU B 1 149 ? -6.602 17.734 6.758 1 82.75 149 LEU B O 1
ATOM 2353 N N . LEU B 1 150 ? -6.094 17.109 4.68 1 83.31 150 LEU B N 1
ATOM 2354 C CA . LEU B 1 150 ? -5.84 18.469 4.223 1 83.31 150 LEU B CA 1
ATOM 2355 C C . LEU B 1 150 ? -7.125 19.297 4.234 1 83.31 150 LEU B C 1
ATOM 2357 O O . LEU B 1 150 ? -7.094 20.5 4.508 1 83.31 150 LEU B O 1
ATOM 2361 N N . ASP B 1 151 ? -8.203 18.625 3.918 1 81.69 151 ASP B N 1
ATOM 2362 C CA . ASP B 1 151 ? -9.492 19.297 3.949 1 81.69 151 ASP B CA 1
ATOM 2363 C C . ASP B 1 151 ? -9.844 19.75 5.367 1 81.69 151 ASP B C 1
ATOM 2365 O O . ASP B 1 151 ? -10.406 20.828 5.562 1 81.69 151 ASP B O 1
ATOM 2369 N N . LEU B 1 152 ? -9.445 18.938 6.34 1 73.5 152 LEU B N 1
ATOM 2370 C CA . LEU B 1 152 ? -9.711 19.266 7.734 1 73.5 152 LEU B CA 1
ATOM 2371 C C . LEU B 1 152 ? -8.828 20.422 8.203 1 73.5 152 LEU B C 1
ATOM 2373 O O . LEU B 1 152 ? -9.266 21.25 8.992 1 73.5 152 LEU B O 1
ATOM 2377 N N . PHE B 1 153 ? -7.652 20.453 7.707 1 68.62 153 PHE B N 1
ATOM 2378 C CA . PHE B 1 153 ? -6.766 21.562 8.039 1 68.62 153 PHE B CA 1
ATOM 2379 C C . PHE B 1 153 ? -7.297 22.859 7.461 1 68.62 153 PHE B C 1
ATOM 2381 O O . PHE B 1 153 ? -7.148 23.922 8.07 1 68.62 153 PHE B O 1
ATOM 2388 N N . SER B 1 154 ? -7.832 22.75 6.32 1 67.5 154 SER B N 1
ATOM 2389 C CA . SER B 1 154 ? -8.391 23.938 5.688 1 67.5 154 SER B CA 1
ATOM 2390 C C . SER B 1 154 ? -9.602 24.453 6.453 1 67.5 154 SER B C 1
ATOM 2392 O O . SER B 1 154 ? -9.867 25.656 6.473 1 67.5 154 SER B O 1
ATOM 2394 N N . GLU B 1 155 ? -10.312 23.625 7.121 1 65.62 155 GLU B N 1
ATOM 2395 C CA . GLU B 1 155 ? -11.539 24 7.824 1 65.62 155 GLU B CA 1
ATOM 2396 C C . GLU B 1 155 ? -11.234 24.5 9.227 1 65.62 155 GLU B C 1
ATOM 2398 O O . GLU B 1 155 ? -11.984 25.312 9.781 1 65.62 155 GLU B O 1
ATOM 2403 N N . THR B 1 156 ? -10.352 23.891 9.945 1 58.62 156 THR B N 1
ATOM 2404 C CA . THR B 1 156 ? -10.078 24.219 11.344 1 58.62 156 THR B CA 1
ATOM 2405 C C . THR B 1 156 ? -9.438 25.594 11.469 1 58.62 156 THR B C 1
ATOM 2407 O O . THR B 1 156 ? -9.32 26.141 12.57 1 58.62 156 THR B O 1
ATOM 2410 N N . GLN B 1 157 ? -8.805 26.109 10.477 1 53.34 157 GLN B N 1
ATOM 2411 C CA . GLN B 1 157 ? -8.32 27.484 10.625 1 53.34 157 GLN B CA 1
ATOM 2412 C C . GLN B 1 157 ? -9.289 28.484 10 1 53.34 157 GLN B C 1
ATOM 2414 O O . GLN B 1 157 ? -9.5 28.469 8.781 1 53.34 157 GLN B O 1
ATOM 2419 N N . PRO B 1 158 ? -10.234 29 10.883 1 49.25 158 PRO B N 1
ATOM 2420 C CA . PRO B 1 158 ? -11.125 30.078 10.461 1 49.25 158 PRO B CA 1
ATOM 2421 C C . PRO B 1 158 ? -10.422 31.094 9.57 1 49.25 158 PRO B C 1
ATOM 2423 O O . PRO B 1 158 ? -9.203 31.281 9.672 1 49.25 158 PRO B O 1
ATOM 2426 N N . ALA B 1 159 ? -11.109 31.516 8.398 1 43.75 159 ALA B N 1
ATOM 2427 C CA . ALA B 1 159 ? -10.703 32.75 7.762 1 43.75 159 ALA B CA 1
ATOM 2428 C C . ALA B 1 159 ? -10.32 33.812 8.805 1 43.75 159 ALA B C 1
ATOM 2430 O O . ALA B 1 159 ? -10.922 33.875 9.875 1 43.75 159 ALA B O 1
#

Secondary structure (DSSP, 8-state):
-HHHHHHHHHHHHHHTTTTTS-HHHHHHHHHT-EEEEE-TT-EEE-TTSBP-EEEEEEEEEEEEEEEETTTEEEEEEEE-TT-EE-GGGGSSSPBPSSEEEEEEEEEEEEEEHHHHHHHHHH-HHHHHHHHHHHHHHHHHHHHHHHHHHHHHHHHHS--/-HHHHHHHHHHHHHHTTTTTS-HHHHHHHHHT-EEEEE-TT-EEE-TTSB--EEEEEEEEEEEEEEEETTTEEEEEEEE-TT-EE-GGGGSSSPBPSSEEEEEEEEEEEEEEHHHHHHHHHH-HHHHHHHHHHHHHHHHHHHHHHHHHHHHHHHHHS--

Organism: NCBI:txid2527985

InterPro domains:
  IPR000595 Cyclic nucleotide-binding domain [PF00027] (39-122)
  IPR000595 Cyclic nucleotide-binding domain [PS50042] (17-119)
  IPR000595 Cyclic nucleotide-binding domain [SM00100] (17-135)
  IPR000595 Cyclic nucleotide-binding domain [cd00038] (17-131)
  IPR014710 RmlC-like jelly roll fold [G3DSA:2.60.120.10] (2-151)
  IPR018490 Cyclic nucleotide-binding domain superfamily [SSF51206] (11-140)
  IPR050397 Global Transcriptional Regulators in Environmental Response [PTHR24567] (9-155)

Solvent-accessible surface area (backbone atoms only — not comparable to full-atom values): 16152 Å² total; per-residue (Å²): 108,69,64,58,22,49,51,40,30,52,46,49,56,68,31,49,60,61,65,90,53,51,70,70,57,39,42,59,52,16,65,61,41,43,81,44,80,43,54,52,69,40,70,76,47,51,52,67,33,80,47,58,36,29,34,36,28,52,39,40,31,32,35,30,28,33,79,38,91,99,68,43,73,41,82,75,47,74,44,39,58,36,37,74,46,45,65,49,18,59,76,44,99,36,51,30,83,35,24,32,30,25,64,34,56,24,37,31,42,36,30,43,10,66,59,51,44,50,48,24,70,75,33,34,67,58,25,25,53,53,30,46,43,49,32,52,52,42,50,54,50,33,52,51,41,49,52,52,41,51,53,49,57,60,61,68,52,72,132,109,71,65,57,22,49,50,40,30,51,47,50,56,69,32,49,58,60,62,89,53,52,71,69,58,40,41,58,54,17,64,60,40,44,82,42,79,43,54,52,69,40,69,77,46,50,52,68,34,80,47,59,35,29,34,36,27,53,38,42,33,33,36,31,29,34,81,38,89,98,68,43,74,42,82,74,47,76,46,38,56,34,36,76,45,45,66,50,16,59,77,44,95,37,51,31,82,36,24,32,30,27,63,36,56,25,37,30,43,37,29,43,12,66,60,51,45,50,48,23,70,75,33,34,65,58,24,25,53,52,30,46,44,47,32,52,53,42,49,53,50,33,51,52,43,49,51,52,40,51,52,49,57,59,61,69,50,72,133

Sequence (318 aa):
MAAQNQTALQLIRQTGFLDDLSDEELAKIADISEIQQQDAGTVLFQEGTVCVSLFIVVTGSVALDMHVPRRGQIRILTVGAGEILGWSALWGSQRMTAMGTILDAATLVTIPGQRLQELCDADREIGYRVMQRMAVALSRRLLAARLQLLDLFSETQPAMAAQNQTALQLIRQTGFLDDLSDEELAKIADISEIQQQDAGTVLFQEGTVCVSLFIVVTGSVALDMHVPRRGQIRILTVGAGEILGWSALWGSQRMTAMGTILDAATLVTIPGQRLQELCDADREIGYRVMQRMAVALSRRLLAARLQLLDLFSETQPA